Protein AF-0000000082936839 (afdb_homodimer)

Sequence (306 aa):
MNITHTKNFELIASLNKSVHTLHYQLYPTKFKPYDYQSIKEFFESIIDNPNFVFLLIEEKSYPLGYAWIEFRSYPETAFTKSIDVIYVHQISINSISRNKGFGSLLMLEIEKIAKQYSVSSIELDYWAANQKVRDFYKKNGYQINREYVYKNLMNITHTKNFELIASLNKSVHTLHYQLYPTKFKPYDYQSIKEFFESIIDNPNFVFLLIEEKSYPLGYAWIEFRSYPETAFTKSIDVIYVHQISINSISRNKGFGSLLMLEIEKIAKQYSVSSIELDYWAANQKVRDFYKKNGYQINREYVYKNL

pLDDT: mean 94.4, std 4.89, range [76.62, 98.81]

Foldseek 3Di:
DDKDWDLPLLVQLVLVQQVLCVVCVVPVVPGDHRDSVVSSVVSNVCSPPPQWTKMFDDDPNHTFWIWIKGWDWDPDDPVDHIATEIETEDTGGDPVCPPVCVSVVNVVVVVVVCVVVVHDYYDYDDDDVDVVVVVVVVVSPDDDDDDDDDDDD/DDKDWDLPLLVQLVLVQQVLCVVCVVPVVPGDHRDSVVSSVVSNVCSPPPQWTKMFDDDPNHTFWIWIKGWDWDPDDPVDHIATEIETEDTGGDPVCPPVCVSVVNVVVVVVVCVVVVHDYYDYDDDDVDVVVVVVVVVSPDDDDDDDDDDDD

Solvent-accessible surface area (backbone atoms only — not comparable to full-atom values): 16212 Å² total; per-residue (Å²): 122,48,75,42,80,55,72,56,26,63,58,49,30,60,45,41,44,50,46,44,44,51,48,19,71,76,35,58,90,48,28,38,72,80,43,62,68,51,35,24,54,52,36,56,74,46,53,78,41,86,50,47,48,36,38,35,35,27,47,97,87,38,82,43,27,38,36,38,34,32,66,42,74,43,70,62,56,64,54,31,50,58,50,51,33,37,36,45,74,45,73,22,55,34,75,90,55,55,95,69,53,58,67,59,51,51,52,53,52,51,50,52,52,32,55,73,69,70,31,50,32,41,35,38,62,46,63,51,89,36,63,66,58,53,52,52,40,46,74,73,60,37,42,78,48,32,39,29,31,34,31,81,106,121,48,77,42,81,54,72,55,27,64,58,52,30,60,44,41,45,49,46,43,44,50,47,20,71,78,35,57,90,48,27,38,72,79,44,61,69,50,36,23,54,51,37,55,73,46,53,78,39,85,49,47,47,37,38,36,35,28,47,98,89,36,82,44,30,40,36,38,34,32,67,41,74,45,70,62,55,65,54,32,51,58,49,51,32,37,36,45,77,45,72,22,55,34,76,90,54,56,93,69,52,59,68,57,52,51,52,52,51,50,51,50,53,33,55,74,69,72,30,51,32,41,35,36,61,47,63,52,92,35,63,66,59,53,51,53,41,47,74,72,58,37,41,78,48,32,39,30,31,35,31,79,105

Secondary structure (DSSP, 8-state):
-EEEE---HHHHHHHHHHHHHHHHHH-TTTBPPP-HHHHHHHHHHHTT-TTEEEEEEEETTEEEEEEEEEEEEEPP-SSB--EEEEEEEEEEE-GGGTTSSHHHHHHHHHHHHHHHTT--EEEEEEETT-HHHHHHHHHTT-EEEEEEEEEE-/-EEEE---HHHHHHHHHHHHHHHHHH-TTTBPPP-HHHHHHHHHHHTT-TTEEEEEEEETTEEEEEEEEEEEEE---SSB--EEEEEEEEEEE-GGGTTSSHHHHHHHHHHHHHHHTT--EEEEEEETT-HHHHHHHHHTT-EEEEEEEEEE-

InterPro domains:
  IPR000182 GNAT domain [PF00583] (24-142)
  IPR000182 GNAT domain [PS51186] (10-153)
  IPR016181 Acyl-CoA N-acyltransferase [SSF55729] (12-149)

Structure (mmCIF, N/CA/C/O backbone):
data_AF-0000000082936839-model_v1
#
loop_
_entity.id
_entity.type
_entity.pdbx_description
1 polymer 'GNAT family N-acetyltransferase'
#
loop_
_atom_site.group_PDB
_atom_site.id
_atom_site.type_symbol
_atom_site.label_atom_id
_atom_site.label_alt_id
_atom_site.label_comp_id
_atom_site.label_asym_id
_atom_site.label_entity_id
_atom_site.label_seq_id
_atom_site.pdbx_PDB_ins_code
_atom_site.Cartn_x
_atom_site.Cartn_y
_atom_site.Cartn_z
_atom_site.occupancy
_atom_site.B_iso_or_equiv
_atom_site.auth_seq_id
_atom_site.auth_comp_id
_atom_site.auth_asym_id
_atom_site.auth_atom_id
_atom_site.pdbx_PDB_model_num
ATOM 1 N N . MET A 1 1 ? -6.492 26.188 20.469 1 82.94 1 MET A N 1
ATOM 2 C CA . MET A 1 1 ? -6.125 25.281 19.391 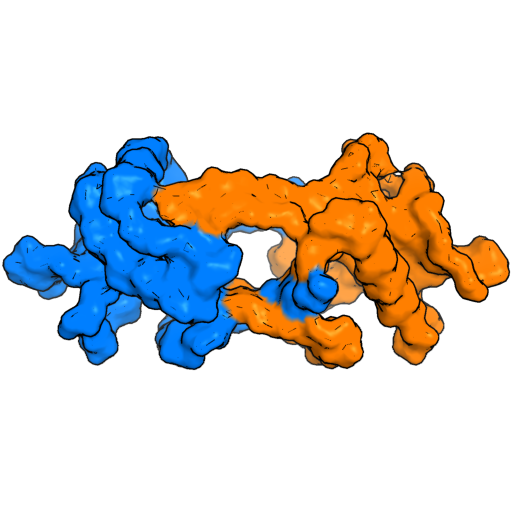1 82.94 1 MET A CA 1
ATOM 3 C C . MET A 1 1 ? -7.254 25.172 18.375 1 82.94 1 MET A C 1
ATOM 5 O O . MET A 1 1 ? -8.422 25.031 18.75 1 82.94 1 MET A O 1
ATOM 9 N N . ASN A 1 2 ? -6.922 25.469 17.109 1 93.25 2 ASN A N 1
ATOM 10 C CA . ASN A 1 2 ? -7.926 25.438 16.047 1 93.25 2 ASN A CA 1
ATOM 11 C C . ASN A 1 2 ? -7.461 24.609 14.859 1 93.25 2 ASN A C 1
ATOM 13 O O . ASN A 1 2 ? -6.273 24.609 14.531 1 93.25 2 ASN A O 1
ATOM 17 N N . ILE A 1 3 ? -8.375 23.875 14.336 1 97.06 3 ILE A N 1
ATOM 18 C CA . ILE A 1 3 ? -8.117 23.125 13.109 1 97.06 3 ILE A CA 1
ATOM 19 C C . ILE A 1 3 ? -8.961 23.688 11.969 1 97.06 3 ILE A C 1
ATOM 21 O O . ILE A 1 3 ? -10.18 23.844 12.102 1 97.06 3 ILE A O 1
ATOM 25 N N . THR A 1 4 ? -8.344 24.078 10.875 1 97.19 4 THR A N 1
ATOM 26 C CA . THR A 1 4 ? -9.047 24.656 9.742 1 97.19 4 THR A CA 1
ATOM 27 C C . THR A 1 4 ? -8.586 24.031 8.43 1 97.19 4 THR A C 1
ATOM 29 O O . THR A 1 4 ? -7.52 23.406 8.375 1 97.19 4 THR A O 1
ATOM 32 N N . HIS A 1 5 ? -9.406 24.172 7.395 1 97.62 5 HIS A N 1
ATOM 33 C CA . HIS A 1 5 ? -8.969 23.828 6.047 1 97.62 5 HIS A CA 1
ATOM 34 C C . HIS A 1 5 ? -8.039 24.891 5.48 1 97.62 5 HIS A C 1
ATOM 36 O O . HIS A 1 5 ? -8.25 26.094 5.703 1 97.62 5 HIS A O 1
ATOM 42 N N . THR A 1 6 ? -7.012 24.484 4.773 1 98.06 6 THR A N 1
ATOM 43 C CA . THR A 1 6 ? -6.094 25.469 4.207 1 98.06 6 THR A CA 1
ATOM 44 C C . THR A 1 6 ? -5.754 25.125 2.76 1 98.06 6 THR A C 1
ATOM 46 O O . THR A 1 6 ? -5.789 23.953 2.371 1 98.06 6 THR A O 1
ATOM 49 N N . LYS A 1 7 ? -5.422 26.109 1.968 1 98.31 7 LYS A N 1
ATOM 50 C CA . LYS A 1 7 ? -4.914 25.969 0.606 1 98.31 7 LYS A CA 1
ATOM 51 C C . LYS A 1 7 ? -3.535 26.609 0.462 1 98.31 7 LYS A C 1
ATOM 53 O O . LYS A 1 7 ? -3.072 26.859 -0.654 1 98.31 7 LYS A O 1
ATOM 58 N N . ASN A 1 8 ? -3.002 26.922 1.61 1 98.31 8 ASN A N 1
ATOM 59 C CA . ASN A 1 8 ? -1.699 27.578 1.617 1 98.31 8 ASN A CA 1
ATOM 60 C C . ASN A 1 8 ? -0.565 26.578 1.398 1 98.31 8 ASN A C 1
ATOM 62 O O . ASN A 1 8 ? 0.064 26.125 2.357 1 98.31 8 ASN A O 1
ATOM 66 N N . PHE A 1 9 ? -0.264 26.312 0.109 1 98.69 9 PHE A N 1
ATOM 67 C CA . PHE A 1 9 ? 0.7 25.281 -0.247 1 98.69 9 PHE A CA 1
ATOM 68 C C . PHE A 1 9 ? 2.1 25.656 0.217 1 98.69 9 PHE A C 1
ATOM 70 O O . PHE A 1 9 ? 2.924 24.781 0.504 1 98.69 9 PHE A O 1
ATOM 77 N N . GLU A 1 10 ? 2.387 26.922 0.349 1 98.69 10 GLU A N 1
ATOM 78 C CA . GLU A 1 10 ? 3.688 27.359 0.856 1 98.69 10 GLU A CA 1
ATOM 79 C C . GLU A 1 10 ? 3.863 26.969 2.322 1 98.69 10 GLU A C 1
ATOM 81 O O . GLU A 1 10 ? 4.918 26.469 2.715 1 98.69 10 GLU A O 1
ATOM 86 N N . LEU A 1 11 ? 2.824 27.219 3.035 1 98.25 11 LEU A N 1
ATOM 87 C CA . LEU A 1 11 ? 2.848 26.891 4.453 1 98.25 11 LEU A CA 1
ATOM 88 C C . LEU A 1 11 ? 2.945 25.375 4.652 1 98.25 11 LEU A C 1
ATOM 90 O O . LEU A 1 11 ? 3.732 24.906 5.477 1 98.25 11 LEU A O 1
ATOM 94 N N . ILE A 1 12 ? 2.182 24.641 3.889 1 98.44 12 ILE A N 1
ATOM 95 C CA . ILE A 1 12 ? 2.205 23.188 3.982 1 98.44 12 ILE A CA 1
ATOM 96 C C . ILE A 1 12 ? 3.604 22.672 3.648 1 98.44 12 ILE A C 1
ATOM 98 O O . ILE A 1 12 ? 4.133 21.797 4.348 1 98.44 12 ILE A O 1
ATOM 102 N N . ALA A 1 13 ? 4.211 23.219 2.631 1 98.62 13 ALA A N 1
ATOM 103 C CA . ALA A 1 13 ? 5.555 22.812 2.232 1 98.62 13 ALA A CA 1
ATOM 104 C C . ALA A 1 13 ? 6.559 23.062 3.355 1 98.62 13 ALA A C 1
ATOM 106 O O . ALA A 1 13 ? 7.453 22.25 3.588 1 98.62 13 ALA A O 1
ATOM 107 N N . SER A 1 14 ? 6.383 24.172 4.035 1 98.06 14 SER A N 1
ATOM 108 C CA . SER A 1 14 ? 7.266 24.5 5.152 1 98.06 14 SER A CA 1
ATOM 109 C C . SER A 1 14 ? 7.066 23.531 6.312 1 98.06 14 SER A C 1
ATOM 111 O O . SER A 1 14 ? 8.039 23.062 6.91 1 98.06 14 SER A O 1
ATOM 113 N N . LEU A 1 15 ? 5.844 23.203 6.57 1 97.75 15 LEU A N 1
ATOM 114 C CA . LEU A 1 15 ? 5.512 22.328 7.688 1 97.75 15 LEU A CA 1
ATOM 115 C C . LEU A 1 15 ? 5.902 20.891 7.383 1 97.75 15 LEU A C 1
ATOM 117 O O . LEU A 1 15 ? 6.07 20.078 8.297 1 97.75 15 LEU A O 1
ATOM 121 N N . ASN A 1 16 ? 6.031 20.562 6.09 1 97.81 16 ASN A N 1
ATOM 122 C CA . ASN A 1 16 ? 6.406 19.219 5.652 1 97.81 16 ASN A CA 1
ATOM 123 C C . ASN A 1 16 ? 7.832 18.859 6.074 1 97.81 16 ASN A C 1
ATOM 125 O O . ASN A 1 16 ? 8.172 17.688 6.203 1 97.81 16 ASN A O 1
ATOM 129 N N . LYS A 1 17 ? 8.648 19.844 6.375 1 97.25 17 LYS A N 1
ATOM 130 C CA . LYS A 1 17 ? 10.07 19.656 6.648 1 97.25 17 LYS A CA 1
ATOM 131 C C . LYS A 1 17 ? 10.289 18.672 7.801 1 97.25 17 LYS A C 1
ATOM 133 O O . LYS A 1 17 ? 11.141 17.797 7.719 1 97.25 17 LYS A O 1
ATOM 138 N N . SER A 1 18 ? 9.516 18.812 8.781 1 94.5 18 SER A N 1
ATOM 139 C CA . SER A 1 18 ? 9.703 18 9.984 1 94.5 18 SER A CA 1
ATOM 140 C C . SER A 1 18 ? 9.531 16.516 9.695 1 94.5 18 SER A C 1
ATOM 142 O O . SER A 1 18 ? 10.414 15.719 9.992 1 94.5 18 SER A O 1
ATOM 144 N N . VAL A 1 19 ? 8.484 16.141 9.023 1 94.25 19 VAL A N 1
ATOM 145 C CA . VAL A 1 19 ? 8.188 14.727 8.789 1 94.25 19 VAL A CA 1
ATOM 146 C C . VAL A 1 19 ? 9.094 14.188 7.68 1 94.25 19 VAL A C 1
ATOM 148 O O . VAL A 1 19 ? 9.562 13.047 7.758 1 94.25 19 VAL A O 1
ATOM 151 N N . HIS A 1 20 ? 9.359 15.008 6.688 1 96.5 20 HIS A N 1
ATOM 152 C CA . HIS A 1 20 ? 10.18 14.547 5.578 1 96.5 20 HIS A CA 1
ATOM 153 C C . HIS A 1 20 ? 11.625 14.32 6.016 1 96.5 20 HIS A C 1
ATOM 155 O O . HIS A 1 20 ? 12.273 13.367 5.57 1 96.5 20 HIS A O 1
ATOM 161 N N . THR A 1 21 ? 12.094 15.203 6.852 1 95.25 21 THR A N 1
ATOM 162 C CA . THR A 1 21 ? 13.445 15.047 7.375 1 95.25 21 THR A CA 1
ATOM 163 C C . THR A 1 21 ? 13.57 13.734 8.156 1 95.25 21 THR A C 1
ATOM 165 O O . THR A 1 21 ? 14.57 13.031 8.031 1 95.25 21 THR A O 1
ATOM 168 N N . LEU A 1 22 ? 12.594 13.453 8.898 1 91.19 22 LEU A N 1
ATOM 169 C CA . LEU A 1 22 ? 12.578 12.203 9.648 1 91.19 22 LEU A CA 1
ATOM 170 C C . LEU A 1 22 ? 12.586 11.008 8.703 1 91.19 22 LEU A C 1
ATOM 172 O O . LEU A 1 22 ? 13.328 10.047 8.914 1 91.19 22 LEU A O 1
ATOM 176 N N . HIS A 1 23 ? 11.773 10.969 7.613 1 93.5 23 HIS A N 1
ATOM 177 C CA . HIS A 1 23 ? 11.727 9.906 6.621 1 93.5 23 HIS A CA 1
ATOM 178 C C . HIS A 1 23 ? 13.086 9.695 5.973 1 93.5 23 HIS A C 1
ATOM 180 O O . HIS A 1 23 ? 13.539 8.562 5.824 1 93.5 23 HIS A O 1
ATOM 186 N N . TYR A 1 24 ? 13.672 10.805 5.672 1 95.31 24 TYR A N 1
ATOM 187 C CA . TYR A 1 24 ? 14.984 10.734 5.039 1 95.31 24 TYR A CA 1
ATOM 188 C C . TYR A 1 24 ? 16.016 10.133 5.98 1 95.31 24 TYR A C 1
ATOM 190 O O . TYR A 1 24 ? 16.859 9.336 5.562 1 95.31 24 TYR A O 1
ATOM 198 N N . GLN A 1 25 ? 15.977 10.531 7.242 1 93.12 25 GLN A N 1
ATOM 199 C CA . GLN A 1 25 ? 16.906 10.016 8.234 1 93.12 25 GLN A CA 1
ATOM 200 C C . GLN A 1 25 ? 16.734 8.508 8.422 1 93.12 25 GLN A C 1
ATOM 202 O O . GLN A 1 25 ? 17.719 7.773 8.539 1 93.12 25 GLN A O 1
ATOM 207 N N . LEU A 1 26 ? 15.555 8.047 8.398 1 89.06 26 LEU A N 1
ATOM 208 C CA . LEU A 1 26 ? 15.266 6.641 8.656 1 89.06 26 LEU A CA 1
ATOM 209 C C . LEU A 1 26 ? 15.469 5.797 7.406 1 89.06 26 LEU A C 1
ATOM 211 O O . LEU A 1 26 ? 15.875 4.633 7.496 1 89.06 26 LEU A O 1
ATOM 215 N N . TYR A 1 27 ? 15.188 6.41 6.215 1 90.88 27 TYR A N 1
ATOM 216 C CA . TYR A 1 27 ? 15.25 5.684 4.949 1 90.88 27 TYR A CA 1
ATOM 217 C C . TYR A 1 27 ? 15.977 6.504 3.887 1 90.88 27 TYR A C 1
ATOM 219 O O . TYR A 1 27 ? 15.383 6.859 2.863 1 90.88 27 TYR A O 1
ATOM 227 N N . PRO A 1 28 ? 17.25 6.637 4.059 1 93 28 PRO A N 1
ATOM 228 C CA . PRO A 1 28 ? 18 7.539 3.182 1 93 28 PRO A CA 1
ATOM 229 C C . PRO A 1 28 ? 18.141 7 1.76 1 93 28 PRO A C 1
ATOM 231 O O . PRO A 1 28 ? 18.422 7.762 0.832 1 93 28 PRO A O 1
ATOM 234 N N . THR A 1 29 ? 18.016 5.672 1.53 1 89.5 29 THR A N 1
ATOM 235 C CA . THR A 1 29 ? 18.125 5.102 0.194 1 89.5 29 THR A CA 1
ATOM 236 C C . THR A 1 29 ? 16.844 5.301 -0.595 1 89.5 29 THR A C 1
ATOM 238 O O . THR A 1 29 ? 16.828 5.191 -1.822 1 89.5 29 THR A O 1
ATOM 241 N N . LYS A 1 30 ? 15.773 5.691 0.043 1 91.75 30 LYS A N 1
ATOM 242 C CA . LYS A 1 30 ? 14.469 5.844 -0.6 1 91.75 30 LYS A CA 1
ATOM 243 C C . LYS A 1 30 ? 14.094 7.316 -0.732 1 91.75 30 LYS A C 1
ATOM 245 O O . LYS A 1 30 ? 13.648 7.754 -1.795 1 91.75 30 LYS A O 1
ATOM 250 N N . PHE A 1 31 ? 14.297 8.07 0.297 1 96 31 PHE A N 1
ATOM 251 C CA . PHE A 1 31 ? 13.836 9.453 0.343 1 96 31 PHE A CA 1
ATOM 252 C C . PHE A 1 31 ? 14.977 10.414 -0.011 1 96 31 PHE A C 1
ATOM 254 O O . PHE A 1 31 ? 16.125 10.156 0.324 1 96 31 PHE A O 1
ATOM 261 N N . LYS A 1 32 ? 14.617 11.516 -0.572 1 97.62 32 LYS A N 1
ATOM 262 C CA . LYS A 1 32 ? 15.539 12.625 -0.836 1 97.62 32 LYS A CA 1
ATOM 263 C C . LYS A 1 32 ? 15.594 13.586 0.348 1 97.62 32 LYS A C 1
ATOM 265 O O . LYS A 1 32 ? 14.68 13.625 1.167 1 97.62 32 LYS A O 1
ATOM 270 N N . PRO A 1 33 ? 16.75 14.289 0.404 1 97.56 33 PRO A N 1
ATOM 271 C CA . PRO A 1 33 ? 16.734 15.344 1.421 1 97.56 33 PRO A CA 1
ATOM 272 C C . PRO A 1 33 ? 15.648 16.391 1.171 1 97.56 33 PRO A C 1
ATOM 274 O O . PRO A 1 33 ? 15.242 16.609 0.026 1 97.56 33 PRO A O 1
ATOM 277 N N . TYR A 1 34 ? 15.242 17 2.258 1 98.12 34 TYR A N 1
ATOM 278 C CA . TYR A 1 34 ? 14.227 18.031 2.15 1 98.12 34 TYR A CA 1
ATOM 279 C C . TYR A 1 34 ? 14.688 19.156 1.228 1 98.12 34 TYR A C 1
ATOM 281 O O . TYR A 1 34 ? 15.773 19.703 1.407 1 98.12 34 TYR A O 1
ATOM 289 N N . ASP A 1 35 ? 13.906 19.438 0.231 1 98.44 35 ASP A N 1
ATOM 290 C CA . ASP A 1 35 ? 14.078 20.562 -0.694 1 98.44 35 ASP A CA 1
ATOM 291 C C . ASP A 1 35 ? 12.805 21.391 -0.797 1 98.44 35 ASP A C 1
ATOM 293 O O . ASP A 1 35 ? 11.859 21 -1.482 1 98.44 35 ASP A O 1
ATOM 297 N N . TYR A 1 36 ? 12.805 22.516 -0.152 1 98.5 36 TYR A N 1
ATOM 298 C CA . TYR A 1 36 ? 11.594 23.328 -0.015 1 98.5 36 TYR A CA 1
ATOM 299 C C . TYR A 1 36 ? 10.977 23.625 -1.378 1 98.5 36 TYR A C 1
ATOM 301 O O . TYR A 1 36 ? 9.766 23.516 -1.551 1 98.5 36 TYR A O 1
ATOM 309 N N . GLN A 1 37 ? 11.773 24 -2.307 1 98.62 37 GLN A N 1
ATOM 310 C CA . GLN A 1 37 ? 11.25 24.422 -3.605 1 98.62 37 GLN A CA 1
ATOM 311 C C . GLN A 1 37 ? 10.531 23.266 -4.305 1 98.62 37 GLN A C 1
ATOM 313 O O . GLN A 1 37 ? 9.414 23.453 -4.805 1 98.62 37 GLN A O 1
ATOM 318 N N . SER A 1 38 ? 11.102 22.078 -4.32 1 98.5 38 SER A N 1
ATOM 319 C CA . SER A 1 38 ? 10.492 20.922 -4.945 1 98.5 38 SER A CA 1
ATOM 320 C C . SER A 1 38 ? 9.203 20.516 -4.234 1 98.5 38 SER A C 1
ATOM 322 O O . SER A 1 38 ? 8.211 20.188 -4.879 1 98.5 38 SER A O 1
ATOM 324 N N . ILE A 1 39 ? 9.273 20.625 -2.961 1 98.62 39 ILE A N 1
ATOM 325 C CA . ILE A 1 39 ? 8.133 20.219 -2.148 1 98.62 39 ILE A CA 1
ATOM 326 C C . ILE A 1 39 ? 7 21.234 -2.312 1 98.62 39 ILE A C 1
ATOM 328 O O . ILE A 1 39 ? 5.836 20.859 -2.443 1 98.62 39 ILE A O 1
ATOM 332 N N . LYS A 1 40 ? 7.371 22.469 -2.311 1 98.75 40 LYS A N 1
ATOM 333 C CA . LYS A 1 40 ? 6.395 23.531 -2.545 1 98.75 40 LYS A CA 1
ATOM 334 C C . LYS A 1 40 ? 5.691 23.344 -3.885 1 98.75 40 LYS A C 1
ATOM 336 O O . LYS A 1 40 ? 4.465 23.453 -3.969 1 98.75 40 LYS A O 1
ATOM 341 N N . GLU A 1 41 ? 6.406 23.062 -4.902 1 98.75 41 GLU A N 1
ATOM 342 C CA . GLU A 1 41 ? 5.848 22.875 -6.238 1 98.75 41 GLU A CA 1
ATOM 343 C C . GLU A 1 41 ? 4.898 21.688 -6.27 1 98.75 41 GLU A C 1
ATOM 345 O O . GLU A 1 41 ? 3.865 21.719 -6.941 1 98.75 41 GLU A O 1
ATOM 350 N N . PHE A 1 42 ? 5.289 20.672 -5.594 1 98.62 42 PHE A N 1
ATOM 351 C CA . PHE A 1 42 ? 4.426 19.5 -5.5 1 98.62 42 PHE A CA 1
ATOM 352 C C . PHE A 1 42 ? 3.084 19.859 -4.879 1 98.62 42 PHE A C 1
ATOM 354 O O . PHE A 1 42 ? 2.031 19.609 -5.469 1 98.62 42 PHE A O 1
ATOM 361 N N . PHE A 1 43 ? 3.111 20.516 -3.707 1 98.75 43 PHE A N 1
ATOM 362 C CA . PHE A 1 43 ? 1.872 20.844 -3.012 1 98.75 43 PHE A CA 1
ATOM 363 C C . PHE A 1 43 ? 1.052 21.844 -3.812 1 98.75 43 PHE A C 1
ATOM 365 O O . PHE A 1 43 ? -0.18 21.797 -3.795 1 98.75 43 PHE A O 1
ATOM 372 N N . GLU A 1 44 ? 1.726 22.734 -4.469 1 98.81 44 GLU A N 1
ATOM 373 C CA . GLU A 1 44 ? 1.026 23.688 -5.336 1 98.81 44 GLU A CA 1
ATOM 374 C C . GLU A 1 44 ? 0.216 22.953 -6.402 1 98.81 44 GLU A C 1
ATOM 376 O O . GLU A 1 44 ? -0.911 23.359 -6.711 1 98.81 44 GLU A O 1
ATOM 381 N N . SER A 1 45 ? 0.747 21.906 -6.934 1 98.62 45 SER A N 1
ATOM 382 C CA . SER A 1 45 ? 0.129 21.188 -8.039 1 98.62 45 SER A CA 1
ATOM 383 C C . SER A 1 45 ? -1.1 20.406 -7.578 1 98.62 45 SER A C 1
ATOM 385 O O . SER A 1 45 ? -1.962 20.062 -8.391 1 98.62 45 SER A O 1
ATOM 387 N N . ILE A 1 46 ? -1.208 20.141 -6.246 1 98.38 46 ILE A N 1
ATOM 388 C CA . ILE A 1 46 ? -2.281 19.234 -5.832 1 98.38 46 ILE A CA 1
ATOM 389 C C . ILE A 1 46 ? -3.232 19.969 -4.891 1 98.38 46 ILE A C 1
ATOM 391 O O . ILE A 1 46 ? -4.289 19.453 -4.535 1 98.38 46 ILE A O 1
ATOM 395 N N . ILE A 1 47 ? -2.945 21.188 -4.516 1 98.5 47 ILE A N 1
ATOM 396 C CA . ILE A 1 47 ? -3.621 21.891 -3.428 1 98.5 47 ILE A CA 1
ATOM 397 C C . ILE A 1 47 ? -5.094 22.094 -3.777 1 98.5 47 ILE A C 1
ATOM 399 O O . ILE A 1 47 ? -5.949 22.125 -2.889 1 98.5 47 ILE A O 1
ATOM 403 N N . ASP A 1 48 ? -5.469 22.094 -5.09 1 98.06 48 ASP A N 1
ATOM 404 C CA . ASP A 1 48 ? -6.832 22.406 -5.516 1 98.06 48 ASP A CA 1
ATOM 405 C C . ASP A 1 48 ? -7.562 21.141 -5.961 1 98.06 48 ASP A C 1
ATOM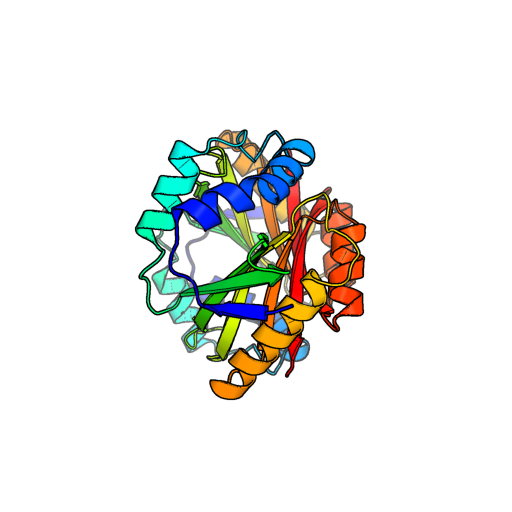 407 O O . ASP A 1 48 ? -8.688 21.219 -6.469 1 98.06 48 ASP A O 1
ATOM 411 N N . ASN A 1 49 ? -6.898 19.969 -5.871 1 97.94 49 ASN A N 1
ATOM 412 C CA . ASN A 1 49 ? -7.602 18.719 -6.141 1 97.94 49 ASN A CA 1
ATOM 413 C C . ASN A 1 49 ? -8.805 18.547 -5.219 1 97.94 49 ASN A C 1
ATOM 415 O O . ASN A 1 49 ? -8.656 18.547 -3.994 1 97.94 49 ASN A O 1
ATOM 419 N N . PRO A 1 50 ? -9.938 18.406 -5.754 1 96.62 50 PRO A N 1
ATOM 420 C CA . PRO A 1 50 ? -11.141 18.375 -4.918 1 96.62 50 PRO A CA 1
ATOM 421 C C . PRO A 1 50 ? -11.203 17.141 -4.027 1 96.62 50 PRO A C 1
ATOM 423 O O . PRO A 1 50 ? -11.977 17.094 -3.066 1 96.62 50 PRO A O 1
ATOM 426 N N . ASN A 1 51 ? -10.445 16.125 -4.289 1 97.12 51 ASN A N 1
ATOM 427 C CA . ASN A 1 51 ? -10.438 14.922 -3.475 1 97.12 51 ASN A CA 1
ATOM 428 C C . ASN A 1 51 ? -9.484 15.047 -2.287 1 97.12 51 ASN A C 1
ATOM 430 O O . ASN A 1 51 ? -9.461 14.188 -1.409 1 97.12 51 ASN A O 1
ATOM 434 N N . PHE A 1 52 ? -8.703 16.141 -2.326 1 98.38 52 PHE A N 1
ATOM 435 C CA . PHE A 1 52 ? -7.73 16.344 -1.259 1 98.38 52 PHE A CA 1
ATOM 436 C C . PHE A 1 52 ? -8.227 17.391 -0.266 1 98.38 52 PHE A C 1
ATOM 438 O O . PHE A 1 52 ? -8.883 18.359 -0.652 1 98.38 52 PHE A O 1
ATOM 445 N N . VAL A 1 53 ? -7.918 17.109 0.989 1 98.25 53 VAL A N 1
ATOM 446 C CA . VAL A 1 53 ? -8.172 18.078 2.061 1 98.25 53 VAL A CA 1
ATOM 447 C C . VAL A 1 53 ? -6.91 18.281 2.889 1 98.25 53 VAL A C 1
ATOM 449 O O . VAL A 1 53 ? -6.23 17.312 3.246 1 98.25 53 VAL A O 1
ATOM 452 N N . PHE A 1 54 ? -6.59 19.5 3.076 1 98.75 54 PHE A N 1
ATOM 453 C CA . PHE A 1 54 ? -5.473 19.875 3.938 1 98.75 54 PHE A CA 1
ATOM 454 C C . PHE A 1 54 ? -5.965 20.562 5.203 1 98.75 54 PHE A C 1
ATOM 456 O O . PHE A 1 54 ? -6.59 21.625 5.129 1 98.75 54 PHE A O 1
ATOM 463 N N . LEU A 1 55 ? -5.715 19.953 6.324 1 98.62 55 LEU A N 1
ATOM 464 C CA . LEU A 1 55 ? -6.066 20.5 7.629 1 98.62 55 LEU A CA 1
ATOM 465 C C . LEU A 1 55 ? -4.859 21.156 8.297 1 98.62 55 LEU A C 1
ATOM 467 O O . LEU A 1 55 ? -3.777 20.562 8.336 1 98.62 55 LEU A O 1
ATOM 471 N N . LEU A 1 56 ? -5.055 22.328 8.766 1 98.19 56 LEU A N 1
ATOM 472 C CA . LEU A 1 56 ? -4.027 23.062 9.492 1 98.19 56 LEU A CA 1
ATOM 473 C C . LEU A 1 56 ? -4.379 23.156 10.977 1 98.19 56 LEU A C 1
ATOM 475 O O . LEU A 1 56 ? -5.508 23.516 11.328 1 98.19 56 LEU A O 1
ATOM 479 N N . ILE A 1 57 ? -3.514 22.734 11.82 1 97.62 57 ILE A N 1
ATOM 480 C CA . ILE A 1 57 ? -3.68 22.938 13.25 1 97.62 57 ILE A CA 1
ATOM 481 C C . I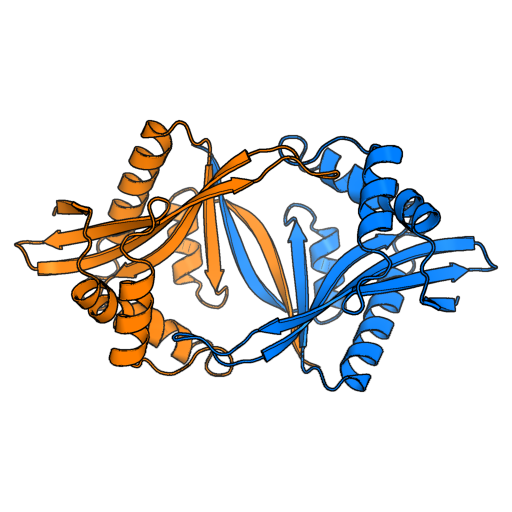LE A 1 57 ? -2.77 24.078 13.727 1 97.62 57 ILE A C 1
ATOM 483 O O . ILE A 1 57 ? -1.574 24.078 13.422 1 97.62 57 ILE A O 1
ATOM 487 N N . GLU A 1 58 ? -3.357 25.016 14.406 1 95.81 58 GLU A N 1
ATOM 488 C CA . GLU A 1 58 ? -2.641 26.203 14.844 1 95.81 58 GLU A CA 1
ATOM 489 C C . GLU A 1 58 ? -2.975 26.547 16.297 1 95.81 58 GLU A C 1
ATOM 491 O O . GLU A 1 58 ? -4.039 26.172 16.797 1 95.81 58 GLU A O 1
ATOM 496 N N . GLU A 1 59 ? -2.02 27.047 16.953 1 92.25 59 GLU A N 1
ATOM 497 C CA . GLU A 1 59 ? -2.209 27.641 18.266 1 92.25 59 GLU A CA 1
ATOM 498 C C . GLU A 1 59 ? -1.827 29.125 18.266 1 92.25 59 GLU A C 1
ATOM 500 O O . GLU A 1 59 ? -0.691 29.469 17.938 1 92.25 59 GLU A O 1
ATOM 505 N N . LYS A 1 60 ? -2.668 30.047 18.703 1 90 60 LYS A N 1
ATOM 506 C CA . LYS A 1 60 ? -2.443 31.5 18.719 1 90 60 LYS A CA 1
ATOM 507 C C . LYS A 1 60 ? -1.859 31.969 17.391 1 90 60 LYS A C 1
ATOM 509 O O . LYS A 1 60 ? -0.851 32.688 17.375 1 90 60 LYS A O 1
ATOM 514 N N . SER A 1 61 ? -2.357 31.484 16.266 1 87.88 61 SER A N 1
ATOM 515 C CA . SER A 1 61 ? -2.014 31.859 14.891 1 87.88 61 SER A CA 1
ATOM 516 C C . SER A 1 61 ? -0.64 31.312 14.5 1 87.88 61 SER A C 1
ATOM 518 O O . SER A 1 61 ? -0.074 31.719 13.484 1 87.88 61 SER A O 1
ATOM 520 N N . TYR A 1 62 ? -0.151 30.484 15.406 1 92.62 62 TYR A N 1
ATOM 521 C CA . TYR A 1 62 ? 1.095 29.797 15.086 1 92.62 62 TYR A CA 1
ATOM 522 C C . TYR A 1 62 ? 0.819 28.406 14.523 1 92.62 62 TYR A C 1
ATOM 524 O O . TYR A 1 62 ? 0.22 27.562 15.195 1 92.62 62 TYR A O 1
ATOM 532 N N . PRO A 1 63 ? 1.286 28.203 13.234 1 95.69 63 PRO A N 1
ATOM 533 C CA . PRO A 1 63 ? 1.062 26.875 12.648 1 95.69 63 PRO A CA 1
ATOM 534 C C . PRO A 1 63 ? 1.868 25.781 13.344 1 95.69 63 PRO A C 1
ATOM 536 O O . PRO A 1 63 ? 3.082 25.906 13.516 1 95.69 63 PRO A O 1
ATOM 539 N N . LEU A 1 64 ? 1.171 24.703 13.766 1 96.38 64 LEU A N 1
ATOM 540 C CA . LEU A 1 64 ? 1.807 23.641 14.523 1 96.38 64 LEU A CA 1
ATOM 541 C C . LEU A 1 64 ? 2.006 22.406 13.648 1 96.38 64 LEU A C 1
ATOM 543 O O . LEU A 1 64 ? 2.9 21.594 13.906 1 96.38 64 LEU A O 1
ATOM 547 N N . GLY A 1 65 ? 1.186 22.203 12.688 1 97.5 65 GLY A N 1
ATOM 548 C CA . GLY A 1 65 ? 1.224 21.016 11.852 1 97.5 65 GLY A CA 1
ATOM 549 C C . GLY A 1 65 ? 0.066 20.938 10.875 1 97.5 65 GLY A C 1
ATOM 550 O O . GLY A 1 65 ? -0.708 21.891 10.742 1 97.5 65 GLY A O 1
ATOM 551 N N . TYR A 1 66 ? 0.034 19.844 10.094 1 98.31 66 TYR A N 1
ATOM 552 C CA . TYR A 1 66 ? -1.042 19.672 9.125 1 98.31 66 TYR A CA 1
ATOM 553 C C . TYR A 1 66 ? -1.331 18.188 8.891 1 98.31 66 TYR A C 1
ATOM 555 O O . TYR A 1 66 ? -0.555 17.328 9.312 1 98.31 66 TYR A O 1
ATOM 563 N N . ALA A 1 67 ? -2.463 17.906 8.344 1 98.5 67 ALA A N 1
ATOM 564 C CA . ALA A 1 67 ? -2.826 16.594 7.801 1 98.5 67 ALA A CA 1
ATOM 565 C C . ALA A 1 67 ? -3.268 16.719 6.348 1 98.5 67 ALA A C 1
ATOM 567 O O . ALA A 1 67 ? -3.971 17.656 5.977 1 98.5 67 ALA A O 1
ATOM 568 N N . TRP A 1 68 ? -2.818 15.812 5.516 1 98.75 68 TRP A N 1
ATOM 569 C CA . TRP A 1 68 ? -3.215 15.672 4.117 1 98.75 68 TRP A CA 1
ATOM 570 C C . TRP A 1 68 ? -4.008 14.391 3.898 1 98.75 68 TRP A C 1
ATOM 572 O O . TRP A 1 68 ? -3.473 13.289 4.047 1 98.75 68 TRP A O 1
ATOM 582 N N . ILE A 1 69 ? -5.312 14.531 3.584 1 98.62 69 ILE A N 1
ATOM 583 C CA . ILE A 1 69 ? -6.16 13.359 3.426 1 98.62 69 ILE A CA 1
ATOM 584 C C . ILE A 1 69 ? -6.785 13.352 2.033 1 98.62 69 ILE A C 1
ATOM 586 O O . ILE A 1 69 ? -6.84 14.391 1.368 1 98.62 69 ILE A O 1
ATOM 590 N N . GLU A 1 70 ? -7.219 12.211 1.591 1 98.5 70 GLU A N 1
ATOM 591 C CA . GLU A 1 70 ? -7.816 12 0.277 1 98.5 70 GLU A CA 1
ATOM 592 C C . GLU A 1 70 ? -9.102 11.18 0.382 1 98.5 70 GLU A C 1
ATOM 594 O O . GLU A 1 70 ? -9.133 10.156 1.076 1 98.5 70 GLU A O 1
ATOM 599 N N . PHE A 1 71 ? -10.172 11.633 -0.256 1 97.56 71 PHE A N 1
ATOM 600 C CA . PHE A 1 71 ? -11.336 10.781 -0.492 1 97.56 71 PHE A CA 1
ATOM 601 C C . PHE A 1 71 ? -11.062 9.797 -1.626 1 97.56 71 PHE A C 1
ATOM 603 O O . PHE A 1 71 ? -10.883 10.203 -2.775 1 97.56 71 PHE A O 1
ATOM 610 N N . ARG A 1 72 ? -11.055 8.539 -1.254 1 95.56 72 ARG A N 1
ATOM 611 C CA . ARG A 1 72 ? -10.797 7.504 -2.25 1 95.56 72 ARG A CA 1
ATOM 612 C C . ARG A 1 72 ? -12.016 6.609 -2.447 1 95.56 72 ARG A C 1
ATOM 614 O O . ARG A 1 72 ? -12.633 6.172 -1.477 1 95.56 72 ARG A O 1
ATOM 621 N N . SER A 1 73 ? -12.273 6.41 -3.701 1 94 73 SER A N 1
ATOM 622 C CA . SER A 1 73 ? -13.297 5.438 -4.086 1 94 73 SER A CA 1
ATOM 623 C C . SER A 1 73 ? -12.695 4.289 -4.887 1 94 73 SER A C 1
ATOM 625 O O . SER A 1 73 ? -12.148 4.504 -5.973 1 94 73 SER A O 1
ATOM 627 N N . TYR A 1 74 ? -12.781 3.16 -4.312 1 93.06 74 TYR A N 1
ATOM 628 C CA . TYR A 1 74 ? -12.32 1.967 -5.016 1 93.06 74 TYR A CA 1
ATOM 629 C C . TYR A 1 74 ? -13.484 1.253 -5.695 1 93.06 74 TYR A C 1
ATOM 631 O O . TYR A 1 74 ? -14.391 0.746 -5.023 1 93.06 74 TYR A O 1
ATOM 639 N N . PRO A 1 75 ? -13.438 1.204 -6.949 1 95.06 75 PRO A N 1
ATOM 640 C CA . PRO A 1 75 ? -14.531 0.509 -7.629 1 95.06 75 PRO A CA 1
ATOM 641 C C . PRO A 1 75 ? -14.477 -1.006 -7.445 1 95.06 75 PRO A C 1
ATOM 643 O O . PRO A 1 75 ? -13.438 -1.544 -7.043 1 95.06 75 PRO A O 1
ATOM 646 N N . GLU A 1 76 ? -15.609 -1.619 -7.617 1 96.25 76 GLU A N 1
ATOM 647 C CA . GLU A 1 76 ? -15.664 -3.078 -7.617 1 96.25 76 GLU A CA 1
ATOM 648 C C . GLU A 1 76 ? -14.742 -3.668 -8.68 1 96.25 76 GLU A C 1
ATOM 650 O O . GLU A 1 76 ? -14.641 -3.131 -9.789 1 96.25 76 GLU A O 1
ATOM 655 N N . THR A 1 77 ? -14.055 -4.773 -8.336 1 97 77 THR A N 1
ATOM 656 C CA . THR A 1 77 ? -13.227 -5.531 -9.273 1 97 77 THR A CA 1
ATOM 657 C C . THR A 1 77 ? -13.672 -6.988 -9.328 1 97 77 THR A C 1
ATOM 659 O O . THR A 1 77 ? -14.711 -7.352 -8.766 1 97 77 THR A O 1
ATOM 662 N N . ALA A 1 78 ? -12.938 -7.785 -10.062 1 97.19 78 ALA A N 1
ATOM 663 C CA . ALA A 1 78 ? -13.203 -9.219 -10.07 1 97.19 78 ALA A CA 1
ATOM 664 C C . ALA A 1 78 ? -12.984 -9.828 -8.68 1 97.19 78 ALA A C 1
ATOM 666 O O . ALA A 1 78 ? -13.57 -10.859 -8.352 1 97.19 78 ALA A O 1
ATOM 667 N N . PHE A 1 79 ? -12.195 -9.141 -7.844 1 97.69 79 PHE A N 1
ATOM 668 C CA . PHE A 1 79 ? -11.742 -9.727 -6.59 1 97.69 79 PHE A CA 1
ATOM 669 C C . PHE A 1 79 ? -12.43 -9.07 -5.402 1 97.69 79 PHE A C 1
ATOM 671 O O . PHE A 1 79 ? -12.664 -9.719 -4.379 1 97.69 79 PHE A O 1
ATOM 678 N N . THR A 1 80 ? -12.742 -7.719 -5.57 1 97.12 80 THR A N 1
ATOM 679 C CA . THR A 1 80 ? -13.102 -6.969 -4.375 1 97.12 80 THR A CA 1
ATOM 680 C C . THR A 1 80 ? -14.406 -6.203 -4.582 1 97.12 80 THR A C 1
ATOM 682 O O . THR A 1 80 ? -14.781 -5.902 -5.715 1 97.12 80 THR A O 1
ATOM 685 N N . LYS A 1 81 ? -15.055 -5.824 -3.453 1 96.5 81 LYS A N 1
ATOM 686 C CA . LYS A 1 81 ? -16.219 -4.953 -3.432 1 96.5 81 LYS A CA 1
ATOM 687 C C . LYS A 1 81 ? -15.82 -3.484 -3.506 1 96.5 81 LYS A C 1
ATOM 689 O O . LYS A 1 81 ? -14.664 -3.141 -3.236 1 96.5 81 LYS A O 1
ATOM 694 N N . SER A 1 82 ? -16.719 -2.656 -3.961 1 95.31 82 SER A N 1
ATOM 695 C CA . SER A 1 82 ? -16.453 -1.22 -3.949 1 95.31 82 SER A CA 1
ATOM 696 C C . SER A 1 82 ? -16.453 -0.671 -2.525 1 95.31 82 SER A C 1
ATOM 698 O O . SER A 1 82 ? -17.203 -1.131 -1.672 1 95.31 82 SER A O 1
ATOM 700 N N . ILE A 1 83 ? -15.586 0.232 -2.303 1 92.75 83 ILE A N 1
ATOM 701 C CA . ILE A 1 83 ? -15.531 0.833 -0.974 1 92.75 83 ILE A CA 1
ATOM 702 C C . ILE A 1 83 ? -15.047 2.277 -1.081 1 92.75 83 ILE A C 1
ATOM 704 O O . ILE A 1 83 ? -14.188 2.594 -1.912 1 92.75 83 ILE A O 1
ATOM 708 N N . ASP A 1 84 ? -15.602 3.148 -0.249 1 94.5 84 ASP A N 1
ATOM 709 C CA . ASP A 1 84 ? -15.141 4.523 -0.07 1 94.5 84 ASP A CA 1
ATOM 710 C C . ASP A 1 84 ? -14.391 4.684 1.249 1 94.5 84 ASP A C 1
ATOM 712 O O . ASP A 1 84 ? -14.883 4.273 2.303 1 94.5 84 ASP A O 1
ATOM 716 N N . VAL A 1 85 ? -13.219 5.273 1.12 1 96.12 85 VAL A N 1
ATOM 717 C CA . VAL A 1 85 ? -12.445 5.465 2.346 1 96.12 85 VAL A CA 1
ATOM 718 C C . VAL A 1 85 ? -11.82 6.855 2.348 1 96.12 85 VAL A C 1
ATOM 720 O O . VAL A 1 85 ? -11.797 7.535 1.319 1 96.12 85 VAL A O 1
ATOM 723 N N . ILE A 1 86 ? -11.445 7.293 3.516 1 98.06 86 ILE A N 1
ATOM 724 C CA . ILE A 1 86 ? -10.5 8.406 3.627 1 98.06 86 ILE A CA 1
ATOM 725 C C . ILE A 1 86 ? -9.086 7.863 3.83 1 98.06 86 ILE A C 1
ATOM 727 O O . ILE A 1 86 ? -8.859 7.023 4.699 1 98.06 86 ILE A O 1
ATOM 731 N N . TYR A 1 87 ? -8.25 8.258 2.949 1 98.25 87 TYR A N 1
ATOM 732 C CA . TYR A 1 87 ? -6.848 7.883 3.072 1 98.25 87 TYR A CA 1
ATOM 733 C C . TYR A 1 87 ? -6.016 9.047 3.602 1 98.25 87 TYR A C 1
ATOM 735 O O . TYR A 1 87 ? -6.074 10.156 3.064 1 98.25 87 TYR A O 1
ATOM 743 N N . VAL A 1 88 ? -5.266 8.82 4.695 1 98.31 88 VAL A N 1
ATOM 744 C CA . VAL A 1 88 ? -4.375 9.828 5.254 1 98.31 88 VAL A CA 1
ATOM 745 C C . VAL A 1 88 ? -2.986 9.688 4.637 1 98.31 88 VAL A C 1
ATOM 747 O O . VAL A 1 88 ? -2.268 8.727 4.91 1 98.31 88 VAL A O 1
ATOM 750 N N . HIS A 1 89 ? -2.611 10.68 3.855 1 97.62 89 HIS A N 1
ATOM 751 C CA . HIS A 1 89 ? -1.306 10.656 3.203 1 97.62 89 HIS A CA 1
ATOM 752 C C . HIS A 1 89 ? -0.194 11.016 4.184 1 97.62 89 HIS A C 1
ATOM 754 O O . HIS A 1 89 ? 0.879 10.414 4.164 1 97.62 89 HIS A O 1
ATOM 760 N N . GLN A 1 90 ? -0.464 12.055 4.996 1 96.44 90 GLN A N 1
ATOM 761 C CA . GLN A 1 90 ? 0.587 12.578 5.859 1 96.44 90 GLN A CA 1
ATOM 762 C C . GLN A 1 90 ? -0.004 13.312 7.059 1 96.44 90 GLN A C 1
ATOM 764 O O . GLN A 1 90 ? -1.012 14.016 6.93 1 96.44 90 GLN A O 1
ATOM 769 N N . ILE A 1 91 ? 0.608 13.141 8.125 1 96.06 91 ILE A N 1
ATOM 770 C CA . ILE A 1 91 ? 0.462 14.008 9.281 1 96.06 91 ILE A CA 1
ATOM 771 C C . ILE A 1 91 ? 1.832 14.523 9.719 1 96.06 91 ILE A C 1
ATOM 773 O O . ILE A 1 91 ? 2.773 13.742 9.883 1 96.06 91 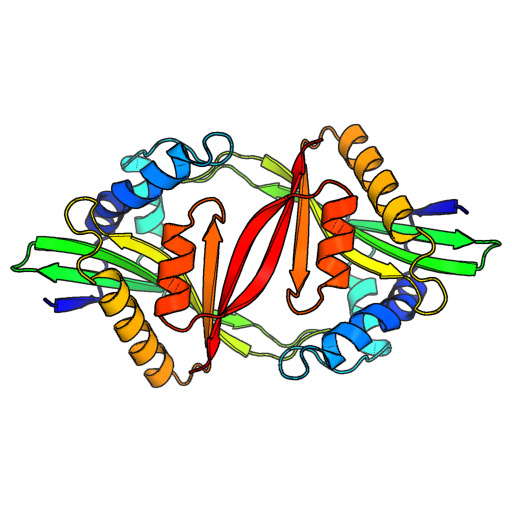ILE A O 1
ATOM 777 N N . SER A 1 92 ? 1.952 15.805 9.742 1 96.12 92 SER A N 1
ATOM 778 C CA . SER A 1 92 ? 3.205 16.422 10.156 1 96.12 92 SER A CA 1
ATOM 779 C C . SER A 1 92 ? 2.982 17.422 11.297 1 96.12 92 SER A C 1
ATOM 781 O O . SER A 1 92 ? 2.164 18.328 11.172 1 96.12 92 SER A O 1
ATOM 783 N N . ILE A 1 93 ? 3.619 17.172 12.391 1 94.56 93 ILE A N 1
ATOM 784 C CA . ILE A 1 93 ? 3.643 18.078 13.531 1 94.56 93 ILE A CA 1
ATOM 785 C C . ILE A 1 93 ? 5.062 18.594 13.75 1 94.56 93 ILE A C 1
ATOM 787 O O . ILE A 1 93 ? 6.023 17.828 13.719 1 94.56 93 ILE A O 1
ATOM 791 N N . ASN A 1 94 ? 5.105 19.844 13.938 1 91.81 94 ASN A N 1
ATOM 792 C CA . ASN A 1 94 ? 6.41 20.422 14.234 1 91.81 94 ASN A CA 1
ATOM 793 C C . ASN A 1 94 ? 7.102 19.688 15.383 1 91.81 94 ASN A C 1
ATOM 795 O O . ASN A 1 94 ? 6.457 19.328 16.375 1 91.81 94 ASN A O 1
ATOM 799 N N . SER A 1 95 ? 8.391 19.562 15.242 1 83.44 95 SER A N 1
ATOM 800 C CA . SER A 1 95 ? 9.18 18.797 16.188 1 83.44 95 SER A CA 1
ATOM 801 C C . SER A 1 95 ? 9.055 19.359 17.609 1 83.44 95 SER A C 1
ATOM 803 O O . SER A 1 95 ? 8.992 18.609 18.578 1 83.44 95 SER A O 1
ATOM 805 N N . ILE A 1 96 ? 8.891 20.609 17.719 1 80.56 96 ILE A N 1
ATOM 806 C CA . ILE A 1 96 ? 8.859 21.281 19 1 80.56 96 ILE A CA 1
ATOM 807 C C . ILE A 1 96 ? 7.5 21.078 19.656 1 80.56 96 ILE A C 1
ATOM 809 O O . ILE A 1 96 ? 7.352 21.266 20.875 1 80.56 96 ILE A O 1
ATOM 813 N N . SER A 1 97 ? 6.598 20.625 18.938 1 79.94 97 SER A N 1
ATOM 814 C CA . SER A 1 97 ? 5.223 20.516 19.422 1 79.94 97 SER A CA 1
ATOM 815 C C . SER A 1 97 ? 4.758 19.062 19.469 1 79.94 97 SER A C 1
ATOM 817 O O . SER A 1 97 ? 3.568 18.797 19.641 1 79.94 97 SER A O 1
ATOM 819 N N . ARG A 1 98 ? 5.672 18.266 19.391 1 77.81 98 ARG A N 1
ATOM 820 C CA . ARG A 1 98 ? 5.305 16.844 19.375 1 77.81 98 ARG A CA 1
ATOM 821 C C . ARG A 1 98 ? 5 16.344 20.781 1 77.81 98 ARG A C 1
ATOM 823 O O . ARG A 1 98 ? 5.355 16.984 21.766 1 77.81 98 ARG A O 1
ATOM 830 N N . ASN A 1 99 ? 4.156 15.312 20.766 1 78.44 99 ASN A N 1
ATOM 831 C CA . ASN A 1 99 ? 3.773 14.617 21.984 1 78.44 99 ASN A CA 1
ATOM 832 C C . ASN A 1 99 ? 2.889 15.492 22.875 1 78.44 99 ASN A C 1
ATOM 834 O O . ASN A 1 99 ? 2.975 15.43 24.109 1 78.44 99 ASN A O 1
ATOM 838 N N . LYS A 1 100 ? 2.219 16.422 22.219 1 85.31 100 LYS A N 1
ATOM 839 C CA . LYS A 1 100 ? 1.288 17.281 22.953 1 85.31 100 LYS A CA 1
ATOM 840 C C . LYS A 1 100 ? -0.158 16.969 22.578 1 85.31 100 LYS A C 1
ATOM 842 O O . LYS A 1 100 ? -1.076 17.703 22.953 1 85.31 100 LYS A O 1
ATOM 847 N N . GLY A 1 101 ? -0.289 15.953 21.781 1 90.81 101 GLY A N 1
ATOM 848 C CA . GLY A 1 101 ? -1.628 15.492 21.438 1 90.81 101 GLY A CA 1
ATOM 849 C C . GLY A 1 101 ? -2.172 16.109 20.172 1 90.81 101 GLY A C 1
ATOM 850 O O . GLY A 1 101 ? -3.32 15.859 19.797 1 90.81 101 GLY A O 1
ATOM 851 N N . PHE A 1 102 ? -1.406 16.906 19.5 1 93.62 102 PHE A N 1
ATOM 852 C CA . PHE A 1 102 ? -1.872 17.609 18.312 1 93.62 102 PHE A CA 1
ATOM 853 C C . PHE A 1 102 ? -2.164 16.625 17.188 1 93.62 102 PHE A C 1
ATOM 855 O O . PHE A 1 102 ? -3.119 16.812 16.438 1 93.62 102 PHE A O 1
ATOM 862 N N . GLY A 1 103 ? -1.374 15.586 17.078 1 95 103 GLY A N 1
ATOM 863 C CA . GLY A 1 103 ? -1.653 14.547 16.094 1 95 103 GLY A CA 1
ATOM 864 C C . GLY A 1 103 ? -3 13.883 16.312 1 95 103 GLY A C 1
ATOM 865 O O . GLY A 1 103 ? -3.752 13.68 15.352 1 95 103 GLY A O 1
ATOM 866 N N . SER A 1 104 ? -3.256 13.641 17.562 1 95.75 104 SER A N 1
ATOM 867 C CA . SER A 1 104 ? -4.52 13 17.922 1 95.75 104 SER A CA 1
ATOM 868 C C . SER A 1 104 ? -5.703 13.906 17.609 1 95.75 104 SER A C 1
ATOM 870 O O . SER A 1 104 ? -6.758 13.438 17.172 1 95.75 104 SER A O 1
ATOM 872 N N . LEU A 1 105 ? -5.508 15.156 17.812 1 96.31 105 LEU A N 1
ATOM 873 C CA . LEU A 1 105 ? -6.562 16.125 17.5 1 96.31 105 LEU A CA 1
ATOM 874 C C . LEU A 1 105 ? -6.855 16.141 16 1 96.31 105 LEU A C 1
ATOM 876 O O . LEU A 1 105 ? -8.016 16.219 15.602 1 96.31 105 LEU A O 1
ATOM 880 N N . LEU A 1 106 ? -5.824 16.062 15.195 1 97.44 106 LEU A N 1
ATOM 881 C CA . LEU A 1 106 ? -6.012 15.992 13.75 1 97.44 106 LEU A CA 1
ATOM 882 C C . LEU A 1 106 ? -6.77 14.727 13.359 1 97.44 106 LEU A C 1
ATOM 884 O O . LEU A 1 106 ? -7.684 14.781 12.531 1 97.44 106 LEU A O 1
ATOM 888 N N . MET A 1 107 ? -6.434 13.617 14.008 1 96.94 107 MET A N 1
ATOM 889 C CA . MET A 1 107 ? -7.09 12.344 13.711 1 96.94 107 MET A CA 1
ATOM 890 C C . MET A 1 107 ? -8.57 12.406 14.055 1 96.94 107 MET A C 1
ATOM 892 O O . MET A 1 107 ? -9.406 11.883 13.305 1 96.94 107 MET A O 1
ATOM 896 N N . LEU A 1 108 ? -8.875 13.047 15.133 1 96.38 108 LEU A N 1
ATOM 897 C CA . LEU A 1 108 ? -10.273 13.211 15.523 1 96.38 108 LEU A CA 1
ATOM 898 C C . LEU A 1 108 ? -11.031 14.047 14.5 1 96.38 108 LEU A C 1
ATOM 900 O O . LEU A 1 108 ? -12.172 13.742 14.164 1 96.38 108 LEU A O 1
ATOM 904 N N . GLU A 1 109 ? -10.375 15.078 14.062 1 97.44 109 GLU A N 1
ATOM 905 C CA . GLU A 1 109 ? -11.008 15.914 13.047 1 97.44 109 GLU A CA 1
ATOM 906 C C . GLU A 1 109 ? -11.25 15.125 11.758 1 97.44 109 GLU A C 1
ATOM 908 O O . GLU A 1 109 ? -12.289 15.281 11.117 1 97.44 109 GLU A O 1
ATOM 913 N N . ILE A 1 110 ? -10.32 14.297 11.344 1 97.75 110 ILE A N 1
ATOM 914 C CA . ILE A 1 110 ? -10.445 13.453 10.156 1 97.75 110 ILE A CA 1
ATOM 915 C C . ILE A 1 110 ? -11.625 12.5 10.328 1 97.75 110 ILE A C 1
ATOM 917 O O . ILE A 1 110 ? -12.383 12.266 9.383 1 97.75 110 ILE A O 1
ATOM 921 N N . GLU A 1 111 ? -11.781 11.945 11.516 1 96.81 111 GLU A N 1
ATOM 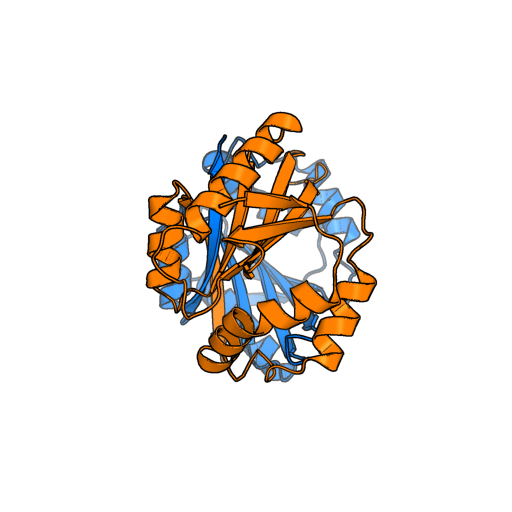922 C CA . GLU A 1 111 ? -12.914 11.062 11.797 1 96.81 111 GLU A CA 1
ATOM 923 C C . GLU A 1 111 ? -14.242 11.789 11.633 1 96.81 111 GLU A C 1
ATOM 925 O O . GLU A 1 111 ? -15.203 11.227 11.102 1 96.81 111 GLU A O 1
ATOM 930 N N . LYS A 1 112 ? -14.273 13.008 12.094 1 96.38 112 LYS A N 1
ATOM 931 C CA . LYS A 1 112 ? -15.477 13.82 11.93 1 96.38 112 LYS A CA 1
ATOM 932 C C . LYS A 1 112 ? -15.797 14.031 10.453 1 96.38 112 LYS A C 1
ATOM 934 O O . LYS A 1 112 ? -16.953 13.914 10.039 1 96.38 112 LYS A O 1
ATOM 939 N N . ILE A 1 113 ? -14.758 14.32 9.711 1 96.62 113 ILE A N 1
ATOM 940 C CA . ILE A 1 113 ? -14.922 14.531 8.273 1 96.62 113 ILE A CA 1
ATOM 941 C C . ILE A 1 113 ? -15.438 13.25 7.621 1 96.62 113 ILE A C 1
ATOM 943 O O . ILE A 1 113 ? -16.328 13.297 6.773 1 96.62 113 ILE A O 1
ATOM 947 N N . ALA A 1 114 ? -14.852 12.141 7.984 1 95.88 114 ALA A N 1
ATOM 948 C CA . ALA A 1 114 ? -15.258 10.844 7.441 1 95.88 114 ALA A CA 1
ATOM 949 C C . ALA A 1 114 ? -16.75 10.594 7.695 1 95.88 114 ALA A C 1
ATOM 951 O O . ALA A 1 114 ? -17.469 10.164 6.793 1 95.88 114 ALA A O 1
ATOM 952 N N . LYS A 1 115 ? -17.188 10.859 8.859 1 93.88 115 LYS A N 1
ATOM 953 C CA . LYS A 1 115 ? -18.578 10.656 9.234 1 93.88 115 LYS A CA 1
ATOM 954 C C . LYS A 1 115 ? -19.5 11.586 8.438 1 93.88 115 LYS A C 1
ATOM 956 O O . LYS A 1 115 ? -20.578 11.172 7.996 1 93.88 115 LYS A O 1
ATOM 961 N N . GLN A 1 116 ? -19.062 12.734 8.266 1 93.19 116 GLN A N 1
ATOM 962 C CA . GLN A 1 116 ? -19.828 13.719 7.52 1 93.19 116 GLN A CA 1
ATOM 963 C C . GLN A 1 116 ? -20.047 13.273 6.078 1 93.19 116 GLN A C 1
ATOM 965 O O . GLN A 1 116 ? -21.109 13.539 5.496 1 93.19 116 GLN A O 1
ATOM 970 N N . TYR A 1 117 ? -19.109 12.562 5.516 1 91.12 117 TYR A N 1
ATOM 971 C CA . TYR A 1 117 ? -19.188 12.148 4.117 1 91.12 117 TYR A CA 1
ATOM 972 C C . TYR A 1 117 ? -19.641 10.703 4.004 1 91.12 117 TYR A C 1
ATOM 974 O O . TYR A 1 117 ? -19.547 10.094 2.934 1 91.12 117 TYR A O 1
ATOM 982 N N . SER A 1 118 ? -20.016 10.047 5.09 1 91.19 118 SER A N 1
ATOM 983 C CA . SER A 1 118 ? -20.547 8.695 5.156 1 91.19 118 SER A CA 1
ATOM 984 C C . SER A 1 118 ? -19.531 7.668 4.676 1 91.19 118 SER A C 1
ATOM 986 O O . SER A 1 118 ? -19.875 6.746 3.932 1 91.19 118 SER A O 1
ATOM 988 N N . VAL A 1 119 ? -18.328 8.008 4.938 1 92.25 119 VAL A N 1
ATOM 989 C CA . VAL A 1 119 ? -17.266 7.051 4.688 1 92.25 119 VAL A CA 1
ATOM 990 C C . VAL A 1 119 ? -17.062 6.168 5.918 1 92.25 119 VAL A C 1
ATOM 992 O O . VAL A 1 119 ? -17.047 6.664 7.047 1 92.25 119 VAL A O 1
ATOM 995 N N . SER A 1 120 ? -16.906 4.887 5.648 1 86.38 120 SER A N 1
ATOM 996 C CA . SER A 1 120 ? -17.016 3.939 6.754 1 86.38 120 SER A CA 1
ATOM 997 C C . SER A 1 120 ? -15.633 3.609 7.328 1 86.38 120 SER A C 1
ATOM 999 O O . SER A 1 120 ? -15.531 2.988 8.391 1 86.38 120 SER A O 1
ATOM 1001 N N . SER A 1 121 ? -14.562 4.109 6.672 1 95 121 SER A N 1
ATOM 1002 C CA . SER A 1 121 ? -13.258 3.732 7.211 1 95 121 SER A CA 1
ATOM 1003 C C . SER A 1 121 ? -12.188 4.754 6.84 1 95 121 SER A C 1
ATOM 1005 O O . SER A 1 121 ? -12.32 5.465 5.84 1 95 121 SER A O 1
ATOM 1007 N N . ILE A 1 122 ? -11.219 4.871 7.695 1 97.75 122 ILE A N 1
ATOM 1008 C CA . ILE A 1 122 ? -10.008 5.652 7.473 1 97.75 122 ILE A CA 1
ATOM 1009 C C . ILE A 1 122 ? -8.805 4.715 7.344 1 97.75 122 ILE A C 1
ATOM 1011 O O . ILE A 1 122 ? -8.664 3.773 8.133 1 97.75 122 ILE A O 1
ATOM 1015 N N . GLU A 1 123 ? -8.008 4.926 6.312 1 97.25 123 GLU A N 1
ATOM 1016 C CA . GLU A 1 123 ? -6.84 4.086 6.086 1 97.25 123 GLU A CA 1
ATOM 1017 C C . GLU A 1 123 ? -5.574 4.93 5.938 1 97.25 123 GLU A C 1
ATOM 1019 O O . GLU A 1 123 ? -5.648 6.113 5.59 1 97.25 123 GLU A O 1
ATOM 1024 N N . LEU A 1 124 ? -4.488 4.352 6.246 1 97.19 124 LEU A N 1
ATOM 1025 C CA . LEU A 1 124 ? -3.174 4.949 6.016 1 97.19 124 LEU A CA 1
ATOM 1026 C C . LEU A 1 124 ? -2.076 3.896 6.117 1 97.19 124 LEU A C 1
ATOM 1028 O O . LEU A 1 124 ? -2.34 2.748 6.484 1 97.19 124 LEU A O 1
ATOM 1032 N N . ASP A 1 125 ? -0.955 4.266 5.699 1 94.88 125 ASP A N 1
ATOM 1033 C CA . ASP A 1 125 ? 0.217 3.434 5.953 1 94.88 125 ASP A CA 1
ATOM 1034 C C . ASP A 1 125 ? 1.379 4.27 6.484 1 94.88 125 ASP A C 1
ATOM 1036 O O . ASP A 1 125 ? 1.423 5.484 6.273 1 94.88 125 ASP A O 1
ATOM 1040 N N . TYR A 1 126 ? 2.219 3.654 7.25 1 92.62 126 TYR A N 1
ATOM 1041 C CA . TYR A 1 126 ? 3.395 4.328 7.793 1 92.62 126 TYR A CA 1
ATOM 1042 C C . TYR A 1 126 ? 4.621 3.426 7.715 1 92.62 126 TYR A C 1
ATOM 1044 O O . TYR A 1 126 ? 4.5 2.215 7.523 1 92.62 126 TYR A O 1
ATOM 1052 N N . TRP A 1 127 ? 5.746 4.043 7.809 1 88.56 127 TRP A N 1
ATOM 1053 C CA . TRP A 1 127 ? 7.023 3.338 7.773 1 88.56 127 TRP A CA 1
ATOM 1054 C C . TRP A 1 127 ? 7.32 2.678 9.117 1 88.56 127 TRP A C 1
ATOM 1056 O O . TRP A 1 127 ? 7.285 3.334 10.156 1 88.56 127 TRP A O 1
ATOM 1066 N N . ALA A 1 128 ? 7.586 1.406 9.125 1 80 128 ALA A N 1
ATOM 1067 C CA . ALA A 1 128 ? 7.559 0.504 10.273 1 80 128 ALA A CA 1
ATOM 1068 C C . ALA A 1 128 ? 8.727 0.779 11.219 1 80 128 ALA A C 1
ATOM 1070 O O . ALA A 1 128 ? 8.68 0.427 12.398 1 80 128 ALA A O 1
ATOM 1071 N N . ALA A 1 129 ? 9.805 1.293 10.836 1 76.81 129 ALA A N 1
ATOM 1072 C CA . ALA A 1 129 ? 10.969 1.49 11.703 1 76.81 129 ALA A CA 1
ATOM 1073 C C . ALA A 1 129 ? 10.68 2.537 12.773 1 76.81 129 ALA A C 1
ATOM 1075 O O . ALA A 1 129 ? 11.469 2.711 13.711 1 76.81 129 ALA A O 1
ATOM 1076 N N . ASN A 1 130 ? 9.531 2.982 12.789 1 76.75 130 ASN A N 1
ATOM 1077 C CA . ASN A 1 130 ? 9.195 4.035 13.742 1 76.75 130 ASN A CA 1
ATOM 1078 C C . ASN A 1 130 ? 8.203 3.543 14.789 1 76.75 130 ASN A C 1
ATOM 1080 O O . ASN A 1 130 ? 6.992 3.668 14.617 1 76.75 130 ASN A O 1
ATOM 1084 N N . GLN A 1 131 ? 8.664 2.988 15.875 1 83.56 131 GLN A N 1
ATOM 1085 C CA . GLN A 1 131 ? 7.816 2.447 16.938 1 83.56 131 GLN A CA 1
ATOM 1086 C C . GLN A 1 131 ? 6.871 3.512 17.484 1 83.56 131 GLN A C 1
ATOM 1088 O O . GLN A 1 131 ? 5.734 3.209 17.859 1 83.56 131 GLN A O 1
ATOM 1093 N N . LYS A 1 132 ? 7.305 4.723 17.516 1 85.31 132 LYS A N 1
ATOM 1094 C CA . LYS A 1 132 ? 6.488 5.828 18 1 85.31 132 LYS A CA 1
ATOM 1095 C C . LYS A 1 132 ? 5.254 6.035 17.125 1 85.31 132 LYS A C 1
ATOM 1097 O O . LYS A 1 132 ? 4.164 6.301 17.641 1 85.31 132 LYS A O 1
ATOM 1102 N N . VAL A 1 133 ? 5.496 5.859 15.867 1 89 133 VAL A N 1
ATOM 1103 C CA . VAL A 1 133 ? 4.395 6.031 14.922 1 89 133 VAL A CA 1
ATOM 1104 C C . VAL A 1 133 ? 3.391 4.891 15.086 1 89 133 VAL A C 1
ATOM 1106 O O . VAL A 1 133 ? 2.178 5.121 15.102 1 89 133 VAL A O 1
ATOM 1109 N N . ARG A 1 134 ? 3.883 3.734 15.305 1 90.75 134 ARG A N 1
ATOM 1110 C CA . ARG A 1 134 ? 3.01 2.588 15.531 1 90.75 134 ARG A CA 1
ATOM 1111 C C . ARG A 1 134 ? 2.146 2.793 16.766 1 90.75 134 ARG A C 1
ATOM 1113 O O . ARG A 1 134 ? 0.934 2.578 16.734 1 90.75 134 ARG A O 1
ATOM 1120 N N . ASP A 1 135 ? 2.742 3.178 17.844 1 92.12 135 ASP A N 1
ATOM 1121 C CA . ASP A 1 135 ? 2.035 3.412 19.094 1 92.12 135 ASP A CA 1
ATOM 1122 C C . ASP A 1 135 ? 0.988 4.512 18.938 1 92.12 135 ASP A C 1
ATOM 1124 O O . ASP A 1 135 ? -0.099 4.43 19.516 1 92.12 135 ASP A O 1
ATOM 1128 N N . PHE A 1 136 ? 1.354 5.512 18.234 1 93.38 136 PHE A N 1
ATOM 1129 C CA . PHE A 1 136 ? 0.46 6.641 17.984 1 93.38 136 PHE A CA 1
ATOM 1130 C C . PHE A 1 136 ? -0.834 6.172 17.328 1 93.38 136 PHE A C 1
ATOM 1132 O O . PHE A 1 136 ? -1.927 6.496 17.797 1 93.38 136 PHE A O 1
ATOM 1139 N N . TYR A 1 137 ? -0.761 5.332 16.312 1 94.62 137 TYR A N 1
ATOM 1140 C CA . TYR A 1 137 ? -1.956 4.918 15.578 1 94.62 137 TYR A CA 1
ATOM 1141 C C . TYR A 1 137 ? -2.717 3.844 16.344 1 94.62 137 TYR A C 1
ATOM 1143 O O . TYR A 1 137 ? -3.949 3.803 16.312 1 94.62 137 TYR A O 1
ATOM 1151 N N . LYS A 1 138 ? -1.927 3.023 17.031 1 93.75 138 LYS A N 1
ATOM 1152 C CA . LYS A 1 138 ? -2.58 2.053 17.906 1 93.75 138 LYS A CA 1
ATOM 1153 C C . LYS A 1 138 ? -3.428 2.752 18.953 1 93.75 138 LYS A C 1
ATOM 1155 O O . LYS A 1 138 ? -4.586 2.385 19.172 1 93.75 138 LYS A O 1
ATOM 1160 N N . LYS A 1 139 ? -2.916 3.803 19.562 1 93.31 139 LYS A N 1
ATOM 1161 C CA . LYS A 1 139 ? -3.604 4.57 20.594 1 93.31 139 LYS A CA 1
ATOM 1162 C C . LYS A 1 139 ? -4.848 5.254 20.031 1 93.31 139 LYS A C 1
ATOM 1164 O O . LYS A 1 139 ? -5.844 5.418 20.75 1 93.31 139 LYS A O 1
ATOM 1169 N N . ASN A 1 140 ? -4.785 5.586 18.781 1 94.88 140 ASN A N 1
ATOM 1170 C CA . ASN A 1 140 ? -5.902 6.281 18.156 1 94.88 140 ASN A CA 1
ATOM 1171 C C . ASN A 1 140 ? -6.906 5.305 17.547 1 94.88 140 ASN A C 1
ATOM 1173 O O . ASN A 1 140 ? -7.809 5.711 16.812 1 94.88 140 ASN A O 1
ATOM 1177 N N . GLY A 1 141 ? -6.734 3.973 17.75 1 95.25 141 GLY A N 1
ATOM 1178 C CA . GLY A 1 141 ? -7.758 2.99 17.438 1 95.25 141 GLY A CA 1
ATOM 1179 C C . GLY A 1 141 ? -7.555 2.342 16.078 1 95.25 141 GLY A C 1
ATOM 1180 O O . GLY A 1 141 ? -8.477 1.725 15.539 1 95.25 141 GLY A O 1
ATOM 1181 N N . TYR A 1 142 ? -6.395 2.48 15.555 1 95.69 142 TYR A N 1
ATOM 1182 C CA . TYR A 1 142 ? -6.117 1.882 14.25 1 95.69 142 TYR A CA 1
ATOM 1183 C C . TYR A 1 142 ? -5.551 0.477 14.406 1 95.69 142 TYR A C 1
ATOM 1185 O O . TYR A 1 142 ? -4.789 0.209 15.336 1 95.69 142 TYR A O 1
ATOM 1193 N N . GLN A 1 143 ? -5.996 -0.385 13.438 1 93.31 143 GLN A N 1
ATOM 1194 C CA . GLN A 1 143 ? -5.531 -1.769 13.43 1 93.31 143 GLN A CA 1
ATOM 1195 C C . GLN A 1 143 ? -4.805 -2.098 12.125 1 93.31 143 GLN A C 1
ATOM 1197 O O . GLN A 1 143 ? -5.195 -1.632 11.055 1 93.31 143 GLN A O 1
ATOM 1202 N N . ILE A 1 144 ? -3.807 -3.01 12.25 1 91.44 144 ILE A N 1
ATOM 1203 C CA . ILE A 1 144 ? -3.047 -3.412 11.078 1 91.44 144 ILE A CA 1
ATOM 1204 C C . ILE A 1 144 ? -3.9 -4.32 10.195 1 91.44 144 ILE A C 1
ATOM 1206 O O . ILE A 1 144 ? -4.527 -5.262 10.688 1 91.44 144 ILE A O 1
ATOM 1210 N N . ASN A 1 145 ? -3.994 -4.023 8.938 1 90.12 145 ASN A N 1
ATOM 1211 C CA . ASN A 1 145 ? -4.707 -4.922 8.039 1 90.12 145 ASN A CA 1
ATOM 1212 C C . ASN A 1 145 ? -3.77 -5.535 7 1 90.12 145 ASN A C 1
ATOM 1214 O O . ASN A 1 145 ? -3.963 -6.676 6.578 1 90.12 145 ASN A O 1
ATOM 1218 N N . ARG A 1 146 ? -2.768 -4.801 6.57 1 93.56 146 ARG A N 1
ATOM 1219 C CA . ARG A 1 146 ? -1.794 -5.305 5.609 1 93.56 146 ARG A CA 1
ATOM 1220 C C . ARG A 1 146 ? -0.372 -4.953 6.035 1 93.56 146 ARG A C 1
ATOM 1222 O O . ARG A 1 146 ? -0.147 -3.926 6.676 1 93.56 146 ARG A O 1
ATOM 1229 N N . GLU A 1 147 ? 0.525 -5.797 5.672 1 93.69 147 GLU A N 1
ATOM 1230 C CA . GLU A 1 147 ? 1.947 -5.562 5.902 1 93.69 147 GLU A CA 1
ATOM 1231 C C . GLU A 1 147 ? 2.729 -5.578 4.594 1 93.69 147 GLU A C 1
ATOM 1233 O O . GLU A 1 147 ? 2.607 -6.516 3.805 1 93.69 147 GLU A O 1
ATOM 1238 N N . TYR A 1 148 ? 3.426 -4.496 4.355 1 94.38 148 TYR A N 1
ATOM 1239 C CA . TYR A 1 148 ? 4.297 -4.379 3.189 1 94.38 148 TYR A CA 1
ATOM 1240 C C . TYR A 1 148 ? 5.711 -4.84 3.518 1 94.38 148 TYR A C 1
ATOM 1242 O O . TYR A 1 148 ? 6.316 -4.371 4.484 1 94.38 148 TYR A O 1
ATOM 1250 N N . VAL A 1 149 ? 6.23 -5.793 2.654 1 94.75 149 VAL A N 1
ATOM 1251 C CA . VAL A 1 149 ? 7.539 -6.367 2.934 1 94.75 149 VAL A CA 1
ATOM 1252 C C . VAL A 1 149 ? 8.43 -6.254 1.696 1 94.75 149 VAL A C 1
ATOM 1254 O O . VAL A 1 149 ? 7.934 -6.039 0.587 1 94.75 149 VAL A O 1
ATOM 1257 N N . TYR A 1 150 ? 9.711 -6.305 1.988 1 94.94 150 TYR A N 1
ATOM 1258 C CA . TYR A 1 150 ? 10.688 -6.223 0.904 1 94.94 150 TYR A CA 1
ATOM 1259 C C . TYR A 1 150 ? 11.906 -7.09 1.196 1 94.94 150 TYR A C 1
ATOM 1261 O O . TYR A 1 150 ? 12.133 -7.488 2.342 1 94.94 150 TYR A O 1
ATOM 1269 N N . LYS A 1 151 ? 12.586 -7.516 0.163 1 95.25 151 LYS A N 1
ATOM 1270 C CA . LYS A 1 151 ? 13.875 -8.203 0.223 1 95.25 151 LYS A CA 1
ATOM 1271 C C . LYS A 1 151 ? 14.883 -7.566 -0.735 1 95.25 151 LYS A C 1
ATOM 1273 O O . LYS A 1 151 ? 14.625 -7.477 -1.938 1 95.25 151 LYS A O 1
ATOM 1278 N N . ASN A 1 152 ? 15.93 -7.039 -0.148 1 90.69 152 ASN A N 1
ATOM 1279 C CA . ASN A 1 152 ? 17.031 -6.566 -0.981 1 90.69 152 ASN A CA 1
ATOM 1280 C C . ASN A 1 152 ? 17.844 -7.73 -1.541 1 90.69 152 ASN A C 1
ATOM 1282 O O . ASN A 1 152 ? 18.109 -8.711 -0.839 1 90.69 152 ASN A O 1
ATOM 1286 N N . LEU A 1 153 ? 18.141 -7.602 -2.822 1 88.12 153 LEU A N 1
ATOM 1287 C CA . LEU A 1 153 ? 18.859 -8.68 -3.486 1 88.12 153 LEU A CA 1
ATOM 1288 C C . LEU A 1 153 ? 20.344 -8.352 -3.607 1 88.12 153 LEU A C 1
ATOM 1290 O O . LEU A 1 153 ? 20.719 -7.184 -3.732 1 88.12 153 LEU A O 1
ATOM 1294 N N . MET B 1 1 ? 9.758 -31.188 -10.57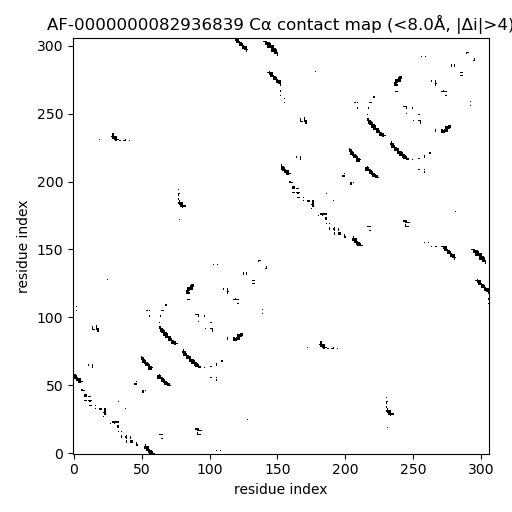 1 83.25 1 MET B N 1
ATOM 1295 C CA . MET B 1 1 ? 9.141 -29.875 -10.367 1 83.25 1 MET B CA 1
ATOM 1296 C C . MET B 1 1 ? 9.734 -28.844 -11.32 1 83.25 1 MET B C 1
ATOM 1298 O O . MET B 1 1 ? 10.953 -28.797 -11.508 1 83.25 1 MET B O 1
ATOM 1302 N N . ASN B 1 2 ? 8.852 -28.203 -12.086 1 93.25 2 ASN B N 1
ATOM 1303 C CA . ASN B 1 2 ? 9.305 -27.219 -13.07 1 93.25 2 ASN B CA 1
ATOM 1304 C C . ASN B 1 2 ? 8.555 -25.891 -12.93 1 93.25 2 ASN B C 1
ATOM 1306 O O . ASN B 1 2 ? 7.363 -25.891 -12.609 1 93.25 2 ASN B O 1
ATOM 1310 N N . ILE B 1 3 ? 9.297 -24.844 -13.078 1 97.06 3 ILE B N 1
ATOM 1311 C CA . ILE B 1 3 ? 8.703 -23.516 -13.109 1 97.06 3 ILE B CA 1
ATOM 1312 C C . ILE B 1 3 ? 8.859 -22.906 -14.5 1 97.06 3 ILE B C 1
ATOM 1314 O O . ILE B 1 3 ? 9.969 -22.875 -15.047 1 97.06 3 ILE B O 1
ATOM 1318 N N . THR B 1 4 ? 7.781 -22.5 -15.109 1 97.19 4 THR B N 1
ATOM 1319 C CA . THR B 1 4 ? 7.809 -21.938 -16.453 1 97.19 4 THR B CA 1
ATOM 1320 C C . THR B 1 4 ? 6.977 -20.656 -16.531 1 97.19 4 THR B C 1
ATOM 1322 O O . THR B 1 4 ? 6.125 -20.422 -15.672 1 97.19 4 THR B O 1
ATOM 1325 N N . HIS B 1 5 ? 7.25 -19.859 -17.547 1 97.62 5 HIS B N 1
ATOM 1326 C CA . HIS B 1 5 ? 6.363 -18.734 -17.859 1 97.62 5 HIS B CA 1
ATOM 1327 C C . HIS B 1 5 ? 5.094 -19.219 -18.547 1 97.62 5 HIS B C 1
ATOM 1329 O O . HIS B 1 5 ? 5.137 -20.141 -19.375 1 97.62 5 HIS B O 1
ATOM 1335 N N . THR B 1 6 ? 3.961 -18.641 -18.219 1 98.06 6 THR B N 1
ATOM 1336 C CA . THR B 1 6 ? 2.719 -19.062 -18.844 1 98.06 6 THR B CA 1
ATOM 1337 C C . THR B 1 6 ? 1.877 -17.859 -19.25 1 98.06 6 THR B C 1
ATOM 1339 O O . THR B 1 6 ? 1.973 -16.797 -18.641 1 98.06 6 THR B O 1
ATOM 1342 N N . LYS B 1 7 ? 1.055 -18.031 -20.266 1 98.31 7 LYS B N 1
ATOM 1343 C CA . LYS B 1 7 ? 0.061 -17.047 -20.703 1 98.31 7 LYS B CA 1
ATOM 1344 C C . LYS B 1 7 ? -1.345 -17.641 -20.672 1 98.31 7 LYS B C 1
ATOM 1346 O O . LYS B 1 7 ? -2.27 -17.094 -21.266 1 98.31 7 LYS B O 1
ATOM 1351 N N . ASN B 1 8 ? -1.397 -18.781 -20.016 1 98.31 8 ASN B N 1
ATOM 1352 C CA . ASN B 1 8 ? -2.676 -19.469 -19.938 1 98.31 8 ASN B CA 1
ATOM 1353 C C . ASN B 1 8 ? -3.58 -18.875 -18.875 1 98.31 8 ASN B C 1
ATOM 1355 O O . ASN B 1 8 ? -3.648 -19.391 -17.75 1 98.31 8 ASN B O 1
ATOM 1359 N N . PHE B 1 9 ? -4.324 -17.828 -19.266 1 98.69 9 PHE B N 1
ATOM 1360 C CA . PHE B 1 9 ? -5.125 -17.078 -18.312 1 98.69 9 PHE B CA 1
ATOM 1361 C C . PHE B 1 9 ? -6.246 -17.938 -17.734 1 98.69 9 PHE B C 1
ATOM 1363 O O . PHE B 1 9 ? -6.684 -17.719 -16.609 1 98.69 9 PHE B O 1
ATOM 1370 N N . GLU B 1 10 ? -6.695 -18.922 -18.469 1 98.69 10 GLU B N 1
ATOM 1371 C CA . GLU B 1 10 ? -7.719 -19.828 -17.953 1 98.69 10 GLU B CA 1
ATOM 1372 C C . GLU B 1 10 ? -7.184 -20.672 -16.781 1 98.69 10 GLU B C 1
ATOM 1374 O O . GLU B 1 10 ? -7.855 -20.812 -15.766 1 98.69 10 GLU B O 1
ATOM 1379 N N . LEU B 1 11 ? -6.02 -21.141 -17.016 1 98.25 11 LEU B N 1
ATOM 1380 C CA . LEU B 1 11 ? -5.379 -21.953 -15.977 1 98.25 11 LEU B CA 1
ATOM 1381 C C . LEU B 1 11 ? -5.086 -21.109 -14.734 1 98.25 11 LEU B C 1
ATOM 1383 O O . LEU B 1 11 ? -5.344 -21.547 -13.609 1 98.25 11 LEU B O 1
ATOM 1387 N N . ILE B 1 12 ? -4.578 -19.922 -14.945 1 98.44 12 ILE B N 1
ATOM 1388 C CA . ILE B 1 12 ? -4.277 -19.016 -13.836 1 98.44 12 ILE B CA 1
ATOM 1389 C C . ILE B 1 12 ? -5.559 -18.703 -13.062 1 98.44 12 ILE B C 1
ATOM 1391 O O . ILE B 1 12 ? -5.566 -18.734 -11.828 1 98.44 12 ILE B O 1
ATOM 1395 N N . ALA B 1 13 ? -6.633 -18.469 -13.773 1 98.62 13 ALA B N 1
ATOM 1396 C CA . ALA B 1 13 ? -7.914 -18.172 -13.133 1 98.62 13 ALA B CA 1
ATOM 1397 C C . ALA B 1 13 ? -8.383 -19.344 -12.273 1 98.62 13 ALA B C 1
ATOM 1399 O O . ALA B 1 13 ? -8.922 -19.141 -11.18 1 98.62 13 ALA B O 1
ATOM 1400 N N . SER B 1 14 ? -8.156 -20.531 -12.773 1 98.06 14 SER B N 1
ATOM 1401 C CA . SER B 1 14 ? -8.539 -21.734 -12.023 1 98.06 14 SER B CA 1
ATOM 1402 C C . SER B 1 14 ? -7.684 -21.875 -10.766 1 98.06 14 SER B C 1
ATOM 1404 O O . SER B 1 14 ? -8.203 -22.188 -9.688 1 98.06 14 SER B O 1
ATOM 1406 N N . LEU B 1 15 ? -6.434 -21.609 -10.891 1 97.75 15 LEU B N 1
ATOM 1407 C CA . LEU B 1 15 ? -5.5 -21.766 -9.781 1 97.75 15 LEU B CA 1
ATOM 1408 C C . LEU B 1 15 ? -5.695 -20.656 -8.75 1 97.75 15 LEU B C 1
ATOM 1410 O O . LEU B 1 15 ? -5.312 -20.812 -7.59 1 97.75 15 LEU B O 1
ATOM 1414 N N . ASN B 1 16 ? -6.277 -19.531 -9.18 1 97.81 16 ASN B N 1
ATOM 1415 C CA . ASN B 1 16 ? -6.531 -18.406 -8.305 1 97.81 16 ASN B CA 1
ATOM 1416 C C . ASN B 1 16 ? -7.551 -18.75 -7.223 1 97.81 16 ASN B C 1
ATOM 1418 O O . ASN B 1 16 ? -7.57 -18.125 -6.156 1 97.81 16 ASN B O 1
ATOM 1422 N N . LYS B 1 17 ? -8.336 -19.781 -7.418 1 97.19 17 LYS B N 1
ATOM 1423 C CA . LYS B 1 17 ? -9.445 -20.125 -6.531 1 97.19 17 LYS B CA 1
ATOM 1424 C C . LYS B 1 17 ? -8.961 -20.344 -5.105 1 97.19 17 LYS B C 1
ATOM 1426 O O . LYS B 1 17 ? -9.578 -19.875 -4.148 1 97.19 17 LYS B O 1
ATOM 1431 N N . SER B 1 18 ? -7.902 -21 -4.98 1 94.44 18 SER B N 1
ATOM 1432 C CA . SER B 1 18 ? -7.398 -21.375 -3.664 1 94.44 18 SER B CA 1
ATOM 1433 C C . SER B 1 18 ? -7.082 -20.141 -2.824 1 94.44 18 SER B C 1
ATOM 1435 O O . SER B 1 18 ? -7.582 -20 -1.706 1 94.44 18 SER B O 1
ATOM 1437 N N . VAL B 1 19 ? -6.359 -19.188 -3.363 1 94.25 19 VAL B N 1
ATOM 1438 C CA . VAL B 1 19 ? -5.922 -18.016 -2.607 1 94.25 19 VAL B CA 1
ATOM 1439 C C . VAL B 1 19 ? -7.082 -17.047 -2.445 1 94.25 19 VAL B C 1
ATOM 1441 O O . VAL B 1 19 ? -7.25 -16.438 -1.386 1 94.25 19 VAL B O 1
ATOM 1444 N N . HIS B 1 20 ? -7.898 -16.922 -3.465 1 96.5 20 HIS B N 1
ATOM 1445 C CA . HIS B 1 20 ? -9.008 -15.977 -3.402 1 96.5 20 HIS B CA 1
ATOM 1446 C C . HIS B 1 20 ? -10.062 -16.422 -2.396 1 96.5 20 HIS B C 1
ATOM 1448 O O . HIS B 1 20 ? -10.641 -15.602 -1.684 1 96.5 20 HIS B O 1
ATOM 1454 N N . THR B 1 21 ? -10.289 -17.703 -2.369 1 95.19 21 THR B N 1
ATOM 1455 C CA . THR B 1 21 ? -11.234 -18.25 -1.397 1 95.19 21 THR B CA 1
ATOM 1456 C C . THR B 1 21 ? -10.766 -17.969 0.027 1 95.19 21 THR B C 1
ATOM 1458 O O . THR B 1 21 ? -11.57 -17.594 0.888 1 95.19 21 THR B O 1
ATOM 1461 N N . LEU B 1 22 ? -9.531 -18.125 0.226 1 91.12 22 LEU B N 1
ATOM 1462 C CA . LEU B 1 22 ? -8.961 -17.828 1.536 1 91.12 22 LEU B CA 1
ATOM 1463 C C . LEU B 1 22 ? -9.133 -16.359 1.881 1 91.12 22 LEU B C 1
ATOM 1465 O O . LEU B 1 22 ? -9.516 -16.016 3.002 1 91.12 22 LEU B O 1
ATOM 1469 N N . HIS B 1 23 ? -8.852 -15.391 0.963 1 93.5 23 HIS B N 1
ATOM 1470 C CA . HIS B 1 23 ? -9.016 -13.953 1.167 1 93.5 23 HIS B CA 1
ATOM 1471 C C . HIS B 1 23 ? -10.461 -13.617 1.529 1 93.5 23 HIS B C 1
ATOM 1473 O O . HIS B 1 23 ? -10.703 -12.844 2.459 1 93.5 23 HIS B O 1
ATOM 1479 N N . TYR B 1 24 ? -11.328 -14.25 0.82 1 95.31 24 TYR B N 1
ATOM 1480 C CA . TYR B 1 24 ? -12.742 -13.992 1.07 1 95.31 24 TYR B CA 1
ATOM 1481 C C . TYR B 1 24 ? -13.141 -14.477 2.461 1 95.31 24 TYR B C 1
ATOM 1483 O O . TYR B 1 24 ? -13.914 -13.805 3.156 1 95.31 24 TYR B O 1
ATOM 1491 N N . GLN B 1 25 ? -12.664 -15.641 2.836 1 93.06 25 GLN B N 1
ATOM 1492 C CA . GLN B 1 25 ? -12.977 -16.188 4.148 1 93.06 25 GLN B CA 1
ATOM 1493 C C . GLN B 1 25 ? -12.445 -15.289 5.262 1 93.06 25 GLN B C 1
ATOM 1495 O O . GLN B 1 25 ? -13.125 -15.078 6.27 1 93.06 25 GLN B O 1
ATOM 1500 N N . LEU B 1 26 ? -11.32 -14.734 5.094 1 88.94 26 LEU B N 1
ATOM 1501 C CA . LEU B 1 26 ? -10.672 -13.93 6.129 1 88.94 26 LEU B CA 1
ATOM 1502 C C . LEU B 1 26 ? -11.219 -12.508 6.133 1 88.94 26 LEU B C 1
ATOM 1504 O O . LEU B 1 26 ? -11.312 -11.875 7.188 1 88.94 26 LEU B O 1
ATOM 1508 N N . TYR B 1 27 ? -11.586 -12 4.914 1 90.81 27 TYR B N 1
ATOM 1509 C CA . TYR B 1 27 ? -12.031 -10.617 4.766 1 90.81 27 TYR B CA 1
ATOM 1510 C C . TYR B 1 27 ? -13.281 -10.539 3.893 1 90.81 27 TYR B C 1
ATOM 1512 O O . TYR B 1 27 ? -13.258 -9.93 2.822 1 90.81 27 TYR B O 1
ATOM 1520 N N . PRO B 1 28 ? -14.367 -10.992 4.426 1 92.94 28 PRO B N 1
ATOM 1521 C CA . PRO B 1 28 ? -15.578 -11.102 3.607 1 92.94 28 PRO B CA 1
ATOM 1522 C C . PRO B 1 28 ? -16.188 -9.75 3.27 1 92.94 28 PRO B C 1
ATOM 1524 O O . PRO B 1 28 ? -16.984 -9.641 2.334 1 92.94 28 PRO B O 1
ATOM 1527 N N . THR B 1 29 ? -15.914 -8.672 4.051 1 89.44 29 THR B N 1
ATOM 1528 C CA . THR B 1 29 ? -16.469 -7.355 3.771 1 89.44 29 THR B CA 1
ATOM 1529 C C . THR B 1 29 ? -15.688 -6.668 2.65 1 89.44 29 THR B C 1
ATOM 1531 O O . THR B 1 29 ? -16.172 -5.711 2.049 1 89.4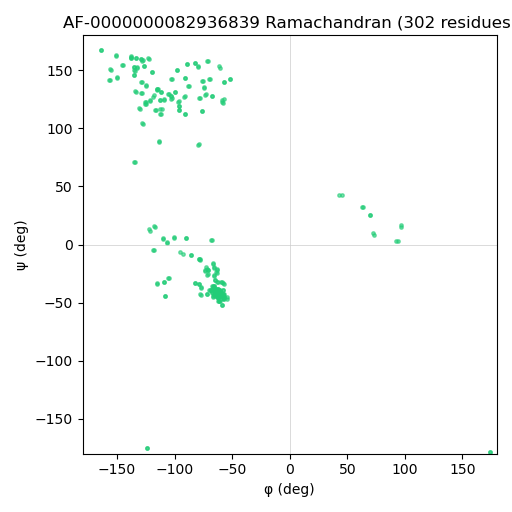4 29 THR B O 1
ATOM 1534 N N . LYS B 1 30 ? -14.547 -7.18 2.279 1 91.62 30 LYS B N 1
ATOM 1535 C CA . LYS B 1 30 ? -13.688 -6.566 1.267 1 91.62 30 LYS B CA 1
ATOM 1536 C C . LYS B 1 30 ? -13.703 -7.375 -0.026 1 91.62 30 LYS B C 1
ATOM 1538 O O . LYS B 1 30 ? -13.836 -6.816 -1.115 1 91.62 30 LYS B O 1
ATOM 1543 N N . PHE B 1 31 ? -13.602 -8.664 0.085 1 95.94 31 PHE B N 1
ATOM 1544 C CA . PHE B 1 31 ? -13.445 -9.531 -1.078 1 95.94 31 PHE B CA 1
ATOM 1545 C C . PHE B 1 31 ? -14.789 -10.125 -1.49 1 95.94 31 PHE B C 1
ATOM 1547 O O . PHE B 1 31 ? -15.625 -10.43 -0.638 1 95.94 31 PHE B O 1
ATOM 1554 N N . LYS B 1 32 ? -14.922 -10.391 -2.748 1 97.62 32 LYS B N 1
ATOM 1555 C CA . LYS B 1 32 ? -16.062 -11.109 -3.307 1 97.62 32 LYS B CA 1
ATOM 1556 C C . LYS B 1 32 ? -15.812 -12.609 -3.32 1 97.62 32 LYS B C 1
ATOM 1558 O O . LYS B 1 32 ? -14.664 -13.055 -3.281 1 97.62 32 LYS B O 1
ATOM 1563 N N . PRO B 1 33 ? -16.938 -13.352 -3.316 1 97.44 33 PRO B N 1
ATOM 1564 C CA . PRO B 1 33 ? -16.719 -14.781 -3.52 1 97.44 33 PRO B CA 1
ATOM 1565 C C . PRO B 1 33 ? -16.062 -15.094 -4.867 1 97.44 33 PRO B C 1
ATOM 1567 O O . PRO B 1 33 ? -16.234 -14.328 -5.824 1 97.44 33 PRO B O 1
ATOM 1570 N N . TYR B 1 34 ? -15.352 -16.188 -4.867 1 98.06 34 TYR B N 1
ATOM 1571 C CA . TYR B 1 34 ? -14.703 -16.609 -6.102 1 98.06 34 TYR B CA 1
ATOM 1572 C C . TYR B 1 34 ? -15.719 -16.781 -7.223 1 98.06 34 TYR B C 1
ATOM 1574 O O . TYR B 1 34 ? -16.719 -17.484 -7.059 1 98.06 34 TYR B O 1
ATOM 1582 N N . ASP B 1 35 ? -15.492 -16.109 -8.312 1 98.38 35 ASP B N 1
ATOM 1583 C CA . ASP B 1 35 ? -16.25 -16.234 -9.555 1 98.38 35 ASP B CA 1
ATOM 1584 C C . ASP B 1 35 ? -15.328 -16.469 -10.742 1 98.38 35 ASP B C 1
ATOM 1586 O O . ASP B 1 35 ? -14.695 -15.523 -11.234 1 98.38 35 ASP B O 1
ATOM 1590 N N . TYR B 1 36 ? -15.289 -17.672 -11.211 1 98.5 36 TYR B N 1
ATOM 1591 C CA . TYR B 1 36 ? -14.32 -18.078 -12.227 1 98.5 36 TYR B CA 1
ATOM 1592 C C . TYR B 1 36 ? -14.398 -17.156 -13.445 1 98.5 36 TYR B C 1
ATOM 1594 O O . TYR B 1 36 ? -13.375 -16.734 -13.977 1 98.5 36 TYR B O 1
ATOM 1602 N N . GLN B 1 37 ? -15.562 -16.891 -13.914 1 98.62 37 GLN B N 1
ATOM 1603 C CA . GLN B 1 37 ? -15.727 -16.141 -15.148 1 98.62 37 GLN B CA 1
ATOM 1604 C C . GLN B 1 37 ? -15.156 -14.727 -15 1 98.62 37 GLN B C 1
ATOM 1606 O O . GLN B 1 37 ? -14.414 -14.266 -15.875 1 98.62 37 GLN B O 1
ATOM 1611 N N . SER B 1 38 ? -15.438 -14.055 -13.906 1 98.44 38 SER B N 1
ATOM 1612 C CA . SER B 1 38 ? -14.93 -12.711 -13.664 1 98.44 38 SER B CA 1
ATOM 1613 C C . SER B 1 38 ? -13.414 -12.703 -13.523 1 98.44 38 SER B C 1
ATOM 1615 O O . SER B 1 38 ? -12.734 -11.828 -14.062 1 98.44 38 SER B O 1
ATOM 1617 N N . ILE B 1 39 ? -12.969 -13.703 -12.867 1 98.56 39 ILE B N 1
ATOM 1618 C CA . ILE B 1 39 ? -11.531 -13.797 -12.617 1 98.56 39 ILE B CA 1
ATOM 1619 C C . ILE B 1 39 ? -10.797 -14.133 -13.914 1 98.56 39 ILE B C 1
ATOM 1621 O O . ILE B 1 39 ? -9.75 -13.562 -14.203 1 98.56 39 ILE B O 1
ATOM 1625 N N . LYS B 1 40 ? -11.359 -15.023 -14.648 1 98.75 40 LYS B N 1
ATOM 1626 C CA . LYS B 1 40 ? -10.797 -15.375 -15.953 1 98.75 40 LYS B CA 1
ATOM 1627 C C . LYS B 1 40 ? -10.703 -14.141 -16.844 1 98.75 40 LYS B C 1
ATOM 1629 O O . LYS B 1 40 ? -9.664 -13.914 -17.484 1 98.75 40 LYS B O 1
ATOM 1634 N N . GLU B 1 41 ? -11.711 -13.367 -16.922 1 98.75 41 GLU B N 1
ATOM 1635 C CA . GLU B 1 41 ? -11.742 -12.172 -17.75 1 98.75 41 GLU B CA 1
ATOM 1636 C C . GLU B 1 41 ? -10.68 -11.164 -17.312 1 98.75 41 GLU B C 1
ATOM 1638 O O . GLU B 1 41 ? -10.055 -10.508 -18.141 1 98.75 41 GLU B O 1
ATOM 1643 N N . PHE B 1 42 ? -10.555 -11.055 -16.047 1 98.62 42 PHE B N 1
ATOM 1644 C CA . PHE B 1 42 ? -9.523 -10.172 -15.508 1 98.62 42 PHE B CA 1
ATOM 1645 C C . PHE B 1 42 ? -8.141 -10.594 -15.984 1 98.62 42 PHE B C 1
ATOM 1647 O O . PHE B 1 42 ? -7.41 -9.797 -16.578 1 98.62 42 PHE B O 1
ATOM 1654 N N . PHE B 1 43 ? -7.797 -11.875 -15.797 1 98.75 43 PHE B N 1
ATOM 1655 C CA . PHE B 1 43 ? -6.469 -12.352 -16.172 1 98.75 43 PHE B CA 1
ATOM 1656 C C . PHE B 1 43 ? -6.273 -12.281 -17.688 1 98.75 43 PHE B C 1
ATOM 1658 O O . PHE B 1 43 ? -5.164 -12.023 -18.156 1 98.75 43 PHE B O 1
ATOM 1665 N N . GLU B 1 44 ? -7.316 -12.539 -18.406 1 98.75 44 GLU B N 1
ATOM 1666 C CA . GLU B 1 44 ? -7.246 -12.406 -19.859 1 98.75 44 GLU B CA 1
ATOM 1667 C C . GLU B 1 44 ? -6.836 -11 -20.266 1 98.75 44 GLU B C 1
ATOM 1669 O O . GLU B 1 44 ? -6.043 -10.82 -21.188 1 98.75 44 GLU B O 1
ATOM 1674 N N . SER B 1 45 ? -7.328 -10.023 -19.578 1 98.62 45 SER B N 1
ATOM 1675 C CA . SER B 1 45 ? -7.105 -8.625 -19.922 1 98.62 45 SER B CA 1
ATOM 1676 C C . SER B 1 45 ? -5.672 -8.203 -19.625 1 98.62 45 SER B C 1
ATOM 1678 O O . SER B 1 45 ? -5.18 -7.223 -20.188 1 98.62 45 SER B O 1
ATOM 1680 N N . ILE B 1 46 ? -4.965 -8.953 -18.734 1 98.38 46 ILE B N 1
ATOM 1681 C CA . ILE B 1 46 ? -3.664 -8.445 -18.312 1 98.38 46 ILE B CA 1
ATOM 1682 C C . ILE B 1 46 ? -2.566 -9.43 -18.734 1 98.38 46 ILE B C 1
ATOM 1684 O O . ILE B 1 46 ? -1.377 -9.125 -18.594 1 98.38 46 ILE B O 1
ATOM 1688 N N . ILE B 1 47 ? -2.898 -10.562 -19.281 1 98.5 47 ILE B N 1
ATOM 1689 C CA . ILE B 1 47 ? -1.979 -11.68 -19.484 1 98.5 47 ILE B CA 1
ATOM 1690 C C . ILE B 1 47 ? -0.861 -11.266 -20.438 1 98.5 47 ILE B C 1
ATOM 1692 O O . ILE B 1 47 ? 0.263 -11.766 -20.328 1 98.5 47 ILE B O 1
ATOM 1696 N N . ASP B 1 48 ? -1.089 -10.25 -21.312 1 98.12 48 ASP B N 1
ATOM 1697 C CA . ASP B 1 48 ? -0.122 -9.883 -22.344 1 98.12 48 ASP B CA 1
ATOM 1698 C C . ASP B 1 48 ? 0.585 -8.578 -21.984 1 98.12 48 ASP B C 1
ATOM 1700 O O . ASP B 1 48 ? 1.348 -8.031 -22.781 1 98.12 48 ASP B O 1
ATOM 1704 N N . ASN B 1 49 ? 0.268 -8 -20.812 1 97.94 49 ASN B N 1
ATOM 1705 C CA . ASN B 1 49 ? 1.021 -6.84 -20.359 1 97.94 49 ASN B CA 1
ATOM 1706 C C . ASN B 1 49 ? 2.508 -7.152 -20.219 1 97.94 49 ASN B C 1
ATOM 1708 O O . ASN B 1 49 ? 2.889 -8.062 -19.484 1 97.94 49 ASN B O 1
ATOM 1712 N N . PRO B 1 50 ? 3.324 -6.445 -20.891 1 96.62 50 PRO B N 1
ATOM 1713 C CA . PRO B 1 50 ? 4.75 -6.789 -20.906 1 96.62 50 PRO B CA 1
ATOM 1714 C C . PRO B 1 50 ? 5.418 -6.598 -19.547 1 96.62 50 PRO B C 1
ATOM 1716 O O . PRO B 1 50 ? 6.512 -7.117 -19.312 1 96.62 50 PRO B O 1
ATOM 1719 N N . ASN B 1 51 ? 4.828 -5.895 -18.656 1 97.12 51 ASN B N 1
ATOM 1720 C CA . ASN B 1 51 ? 5.395 -5.676 -17.328 1 97.12 51 ASN B CA 1
ATOM 1721 C C . ASN B 1 51 ? 5.027 -6.801 -16.359 1 97.12 51 ASN B C 1
ATOM 1723 O O . ASN B 1 51 ? 5.543 -6.867 -15.25 1 97.12 51 ASN B O 1
ATOM 1727 N N . PHE B 1 52 ? 4.105 -7.656 -16.859 1 98.38 52 PHE B N 1
ATOM 1728 C CA . PHE B 1 52 ? 3.65 -8.75 -16 1 98.38 52 PHE B CA 1
ATOM 1729 C C . PHE B 1 52 ? 4.301 -10.062 -16.406 1 98.38 52 PHE B C 1
ATOM 1731 O O . PHE B 1 52 ? 4.535 -10.305 -17.594 1 98.38 52 PHE B O 1
ATOM 1738 N N . VAL B 1 53 ? 4.609 -10.836 -15.383 1 98.25 53 VAL B N 1
ATOM 1739 C CA . VAL B 1 53 ? 5.105 -12.195 -15.586 1 98.25 53 VAL B CA 1
ATOM 1740 C C . VAL B 1 53 ? 4.285 -13.172 -14.75 1 98.25 53 VAL B C 1
ATOM 1742 O O . VAL B 1 53 ? 4.023 -12.922 -13.57 1 98.25 53 VAL B O 1
ATOM 1745 N N . PHE B 1 54 ? 3.846 -14.211 -15.391 1 98.75 54 PHE B N 1
ATOM 1746 C CA . PHE B 1 54 ? 3.145 -15.289 -14.711 1 98.75 54 PHE B CA 1
ATOM 1747 C C . PHE B 1 54 ? 3.975 -16.562 -14.719 1 98.75 54 PHE B C 1
ATOM 1749 O O . PHE B 1 54 ? 4.297 -17.094 -15.781 1 98.75 54 PHE B O 1
ATOM 1756 N N . LEU B 1 55 ? 4.344 -17 -13.547 1 98.62 55 LEU B N 1
ATOM 1757 C CA . LEU B 1 55 ? 5.098 -18.234 -13.375 1 98.62 55 LEU B CA 1
ATOM 1758 C C . LEU B 1 55 ? 4.18 -19.375 -12.961 1 98.62 55 LEU B C 1
ATOM 1760 O O . LEU B 1 55 ? 3.352 -19.219 -12.062 1 98.62 55 LEU B O 1
ATOM 1764 N N . LEU B 1 56 ? 4.316 -20.469 -13.633 1 98.19 56 LEU B N 1
ATOM 1765 C CA . LEU B 1 56 ? 3.57 -21.688 -13.328 1 98.19 56 LEU B CA 1
ATOM 1766 C C . LEU B 1 56 ? 4.484 -22.75 -12.727 1 98.19 56 LEU B C 1
ATOM 1768 O O . LEU B 1 56 ? 5.562 -23.016 -13.266 1 98.19 56 LEU B O 1
ATOM 1772 N N . ILE B 1 57 ? 4.156 -23.234 -11.602 1 97.62 57 ILE B N 1
ATOM 1773 C CA . ILE B 1 57 ? 4.867 -24.375 -11.023 1 97.62 57 ILE B CA 1
ATOM 1774 C C . ILE B 1 57 ? 4.039 -25.641 -11.195 1 97.62 57 ILE B C 1
ATOM 1776 O O . ILE B 1 57 ? 2.848 -25.656 -10.875 1 97.62 57 ILE B O 1
ATOM 1780 N N . GLU B 1 58 ? 4.66 -26.641 -11.742 1 95.75 58 GLU B N 1
ATOM 1781 C CA . GLU B 1 58 ? 3.977 -27.891 -12.055 1 95.75 58 GLU B CA 1
ATOM 1782 C C . GLU B 1 58 ? 4.812 -29.094 -11.641 1 95.75 58 GLU B C 1
ATOM 1784 O O . GLU B 1 58 ? 6.039 -29.016 -11.555 1 95.75 58 GLU B O 1
ATOM 1789 N N . GLU B 1 59 ? 4.133 -30.094 -11.234 1 92.19 59 GLU B N 1
ATOM 1790 C CA . GLU B 1 59 ? 4.734 -31.406 -11.023 1 92.19 59 GLU B CA 1
ATOM 1791 C C . GLU B 1 59 ? 4.102 -32.438 -11.938 1 92.19 59 GLU B C 1
ATOM 1793 O O . GLU B 1 59 ? 2.891 -32.688 -11.891 1 92.19 59 GLU B O 1
ATOM 1798 N N . LYS B 1 60 ? 4.863 -33.25 -12.719 1 90 60 LYS B N 1
ATOM 1799 C CA . LYS B 1 60 ? 4.391 -34.25 -13.664 1 90 60 LYS B CA 1
ATOM 1800 C C . LYS B 1 60 ? 3.219 -33.719 -14.492 1 90 60 LYS B C 1
ATOM 1802 O O . LYS B 1 60 ? 2.18 -34.375 -14.586 1 90 60 LYS B O 1
ATOM 1807 N N . SER B 1 61 ? 3.277 -32.5 -14.961 1 87.81 61 SER B N 1
ATOM 1808 C CA . SER B 1 61 ? 2.32 -31.812 -15.836 1 87.81 61 SER B CA 1
ATOM 1809 C C . SER B 1 61 ? 1.047 -31.453 -15.086 1 87.81 61 SER B C 1
ATOM 1811 O O . SER B 1 61 ? 0.035 -31.109 -15.695 1 87.81 61 SER B O 1
ATOM 1813 N N . TYR B 1 62 ? 1.159 -31.641 -13.773 1 92.5 62 TYR B N 1
ATOM 1814 C CA . TYR B 1 62 ? 0.057 -31.188 -12.93 1 92.5 62 TYR B CA 1
ATOM 1815 C C . TYR B 1 62 ? 0.337 -29.812 -12.359 1 92.5 62 TYR B C 1
ATOM 1817 O O . TYR B 1 62 ? 1.317 -29.609 -11.633 1 92.5 62 TYR B O 1
ATOM 1825 N N . PRO B 1 63 ? -0.583 -28.828 -12.727 1 95.62 63 PRO B N 1
ATOM 1826 C CA . PRO B 1 63 ? -0.371 -27.484 -12.188 1 95.62 63 PRO B CA 1
ATOM 1827 C C . PRO B 1 63 ? -0.573 -27.422 -10.672 1 95.62 63 PRO B C 1
ATOM 1829 O O . PRO B 1 63 ? -1.602 -27.859 -10.164 1 95.62 63 PRO B O 1
ATOM 1832 N N . LEU B 1 64 ? 0.431 -26.875 -9.977 1 96.38 64 LEU B N 1
ATOM 1833 C CA . LEU B 1 64 ? 0.4 -26.812 -8.516 1 96.38 64 LEU B CA 1
ATOM 1834 C C . LEU B 1 64 ? 0.101 -25.406 -8.023 1 96.38 64 LEU B C 1
ATOM 1836 O O . LEU B 1 64 ? -0.419 -25.219 -6.922 1 96.38 64 LEU B O 1
ATOM 1840 N N . GLY B 1 65 ? 0.467 -24.438 -8.758 1 97.5 65 GLY B N 1
ATOM 1841 C CA . GLY B 1 65 ? 0.313 -23.047 -8.352 1 97.5 65 GLY B CA 1
ATOM 1842 C C . GLY B 1 65 ? 0.94 -22.062 -9.32 1 97.5 65 GLY B C 1
ATOM 1843 O O . GLY B 1 65 ? 1.386 -22.453 -10.406 1 97.5 65 GLY B O 1
ATOM 1844 N N . TYR B 1 66 ? 0.854 -20.766 -8.977 1 98.25 66 TYR B N 1
ATOM 1845 C CA . TYR B 1 66 ? 1.433 -19.75 -9.844 1 98.25 66 TYR B CA 1
ATOM 1846 C C . TYR B 1 66 ? 1.88 -18.531 -9.031 1 98.25 66 TYR B C 1
ATOM 1848 O O . TYR B 1 66 ? 1.538 -18.406 -7.852 1 98.25 66 TYR B O 1
ATOM 1856 N N . ALA B 1 67 ? 2.703 -17.719 -9.602 1 98.5 67 ALA B N 1
ATOM 1857 C CA . ALA B 1 67 ? 3.051 -16.391 -9.117 1 98.5 67 ALA B CA 1
ATOM 1858 C C . ALA B 1 67 ? 2.805 -15.336 -10.195 1 98.5 67 ALA B C 1
ATOM 1860 O O . ALA B 1 67 ? 3.09 -15.562 -11.375 1 98.5 67 ALA B O 1
ATOM 1861 N N . TRP B 1 68 ? 2.232 -14.227 -9.805 1 98.75 68 TRP B N 1
ATOM 1862 C CA . TRP B 1 68 ? 2.025 -13.055 -10.648 1 98.75 68 TRP B CA 1
ATOM 1863 C C . TRP B 1 68 ? 2.887 -11.883 -10.172 1 98.75 68 TRP B C 1
ATOM 1865 O O . TRP B 1 68 ? 2.686 -11.367 -9.07 1 98.75 68 TRP B O 1
ATOM 1875 N N . ILE B 1 69 ? 3.885 -11.5 -11 1 98.62 69 ILE B N 1
ATOM 1876 C CA . ILE B 1 69 ? 4.797 -10.438 -10.594 1 98.62 69 ILE B CA 1
ATOM 1877 C C . ILE B 1 69 ? 4.77 -9.312 -11.625 1 98.62 69 ILE B C 1
ATOM 1879 O O . ILE B 1 69 ? 4.328 -9.508 -12.766 1 98.62 69 ILE B O 1
ATOM 1883 N N . GLU B 1 70 ? 5.203 -8.148 -11.234 1 98.5 70 GLU B N 1
ATOM 1884 C CA . GLU B 1 70 ? 5.223 -6.941 -12.062 1 98.5 70 GLU B CA 1
ATOM 1885 C C . GLU B 1 70 ? 6.562 -6.219 -11.945 1 98.5 70 GLU B C 1
ATOM 1887 O O . GLU B 1 70 ? 7.086 -6.039 -10.844 1 98.5 70 GLU B O 1
ATOM 1892 N N . PHE B 1 71 ? 7.145 -5.855 -13.078 1 97.5 71 PHE B N 1
ATOM 1893 C CA . PHE B 1 71 ? 8.242 -4.891 -13.078 1 97.5 71 PHE B CA 1
ATOM 1894 C C . PHE B 1 71 ? 7.719 -3.475 -12.883 1 97.5 71 PHE B C 1
ATOM 1896 O O . PHE B 1 71 ? 6.988 -2.953 -13.727 1 97.5 71 PHE B O 1
ATOM 1903 N N . ARG B 1 72 ? 8.109 -2.902 -11.766 1 95.5 72 ARG B N 1
ATOM 1904 C CA . ARG B 1 72 ? 7.66 -1.549 -11.461 1 95.5 72 ARG B CA 1
ATOM 1905 C C . ARG B 1 72 ? 8.836 -0.575 -11.43 1 95.5 72 ARG B C 1
ATOM 1907 O O . ARG B 1 72 ? 9.875 -0.865 -10.844 1 95.5 72 ARG B O 1
ATOM 1914 N N . SER B 1 73 ? 8.594 0.512 -12.094 1 94 73 SER B N 1
ATOM 1915 C CA . SER B 1 73 ? 9.523 1.632 -12.031 1 94 73 SER B CA 1
ATOM 1916 C C . SER B 1 73 ? 8.883 2.855 -11.391 1 94 73 SER B C 1
ATOM 1918 O O . SER B 1 73 ? 7.895 3.387 -11.906 1 94 73 SER B O 1
ATOM 1920 N N . TYR B 1 74 ? 9.414 3.209 -10.297 1 93.12 74 TYR B N 1
ATOM 1921 C CA . TYR B 1 74 ? 8.945 4.422 -9.625 1 93.12 74 TYR B CA 1
ATOM 1922 C C . TYR B 1 74 ? 9.828 5.609 -9.977 1 93.12 74 TYR B C 1
ATOM 1924 O O . TYR B 1 74 ? 11.008 5.641 -9.617 1 93.12 74 TYR B O 1
ATOM 1932 N N . PRO B 1 75 ? 9.273 6.539 -10.625 1 95.12 75 PRO B N 1
ATOM 1933 C CA . PRO B 1 75 ? 10.094 7.703 -10.953 1 95.12 75 PRO B CA 1
ATOM 1934 C C . PRO B 1 75 ? 10.414 8.57 -9.734 1 95.12 75 PRO B C 1
ATOM 1936 O O . PRO B 1 75 ? 9.766 8.438 -8.695 1 95.12 75 PRO B O 1
ATOM 1939 N N . GLU B 1 76 ? 11.469 9.32 -9.875 1 96.38 76 GLU B N 1
ATOM 1940 C CA . GLU B 1 76 ? 11.805 10.305 -8.852 1 96.38 76 GLU B CA 1
ATOM 1941 C C . GLU B 1 76 ? 10.664 11.281 -8.625 1 96.38 76 GLU B C 1
ATOM 1943 O O . GLU B 1 76 ? 10 11.703 -9.586 1 96.38 76 GLU B O 1
ATOM 1948 N N . THR B 1 77 ? 10.406 11.641 -7.348 1 97.06 77 THR B N 1
ATOM 1949 C CA . THR B 1 77 ? 9.43 12.664 -6.977 1 97.06 77 THR B CA 1
ATOM 1950 C C . THR B 1 77 ? 10.086 13.758 -6.141 1 97.06 77 THR B C 1
ATOM 1952 O O . THR B 1 77 ? 11.312 13.797 -6.008 1 97.06 77 THR B O 1
ATOM 1955 N N . ALA B 1 78 ? 9.273 14.68 -5.672 1 97.38 78 ALA B N 1
ATOM 1956 C CA . ALA B 1 78 ? 9.789 15.695 -4.758 1 97.38 78 ALA B CA 1
ATOM 1957 C C . ALA B 1 78 ? 10.297 15.055 -3.465 1 97.38 78 ALA B C 1
ATOM 1959 O O . ALA B 1 78 ? 11.156 15.625 -2.783 1 97.38 78 ALA B O 1
ATOM 1960 N N . PHE B 1 79 ? 9.828 13.844 -3.16 1 97.75 79 PHE B N 1
ATOM 1961 C CA . PHE B 1 79 ? 10.07 13.242 -1.853 1 97.75 79 PHE B CA 1
ATOM 1962 C C . PHE B 1 79 ? 11.047 12.078 -1.959 1 97.75 79 PHE B C 1
ATOM 1964 O O . PHE B 1 79 ? 11.812 11.82 -1.028 1 97.75 79 PHE B O 1
ATOM 1971 N N . THR B 1 80 ? 10.984 11.359 -3.148 1 97.19 80 THR B N 1
ATOM 1972 C CA . THR B 1 80 ? 11.648 10.062 -3.176 1 97.19 80 THR B CA 1
ATOM 1973 C C . THR B 1 80 ? 12.578 9.953 -4.387 1 97.19 80 THR B C 1
ATOM 1975 O O . THR B 1 80 ? 12.375 10.641 -5.387 1 97.19 80 THR B O 1
ATOM 1978 N N . LYS B 1 81 ? 13.555 9.008 -4.312 1 96.56 81 LYS B N 1
ATOM 1979 C CA . LYS B 1 81 ? 14.43 8.641 -5.422 1 96.56 81 LYS B CA 1
ATOM 1980 C C . LYS B 1 81 ? 13.75 7.641 -6.352 1 96.56 81 LYS B C 1
ATOM 1982 O O . LYS B 1 81 ? 12.773 6.992 -5.969 1 96.56 81 LYS B O 1
ATOM 1987 N N . SER B 1 82 ? 14.195 7.598 -7.57 1 95.31 82 SER B N 1
ATOM 1988 C CA . SER B 1 82 ? 13.688 6.586 -8.492 1 95.31 82 SER B CA 1
ATOM 1989 C C . SER B 1 82 ? 14.172 5.191 -8.102 1 95.31 82 SER B C 1
ATOM 1991 O O . SER B 1 82 ? 15.297 5.027 -7.629 1 95.31 82 SER B O 1
ATOM 1993 N N . ILE B 1 83 ? 13.328 4.258 -8.266 1 92.75 83 ILE B N 1
ATOM 1994 C CA . ILE B 1 83 ? 13.719 2.891 -7.945 1 92.75 83 ILE B CA 1
ATOM 1995 C C . ILE B 1 83 ? 12.961 1.913 -8.844 1 92.75 83 ILE B C 1
ATOM 1997 O O . ILE B 1 83 ? 11.797 2.137 -9.164 1 92.75 83 ILE B O 1
ATOM 2001 N N . ASP B 1 84 ? 13.633 0.837 -9.234 1 94.5 84 ASP B N 1
ATOM 2002 C CA . ASP B 1 84 ? 13.031 -0.295 -9.938 1 94.5 84 ASP B CA 1
ATOM 2003 C C . ASP B 1 84 ? 12.883 -1.497 -9.008 1 94.5 84 ASP B C 1
ATOM 2005 O O . ASP B 1 84 ? 13.836 -1.888 -8.328 1 94.5 84 ASP B O 1
ATOM 2009 N N . VAL B 1 85 ? 11.672 -2.021 -9.016 1 96.12 85 VAL B N 1
ATOM 2010 C CA . VAL B 1 85 ? 11.461 -3.182 -8.148 1 96.12 85 VAL B CA 1
ATOM 2011 C C . VAL B 1 85 ? 10.633 -4.23 -8.891 1 96.12 85 VAL B C 1
ATOM 2013 O O . VAL B 1 85 ? 10.047 -3.943 -9.93 1 96.12 85 VAL B O 1
ATOM 2016 N N . ILE B 1 86 ? 10.711 -5.438 -8.398 1 98.06 86 ILE B N 1
ATOM 2017 C CA . ILE B 1 86 ? 9.703 -6.441 -8.742 1 98.06 86 ILE B CA 1
ATOM 2018 C C . ILE B 1 86 ? 8.641 -6.496 -7.648 1 98.06 86 ILE B C 1
ATOM 2020 O O . ILE B 1 86 ? 8.961 -6.605 -6.465 1 98.06 86 ILE B O 1
ATOM 2024 N N . TYR B 1 87 ? 7.438 -6.297 -8.07 1 98.25 87 TYR B N 1
ATOM 2025 C CA . TYR B 1 87 ? 6.316 -6.402 -7.145 1 98.25 87 TYR B CA 1
ATOM 2026 C C . TYR B 1 87 ? 5.574 -7.723 -7.336 1 98.25 87 TYR B C 1
ATOM 2028 O O . TYR B 1 87 ? 5.188 -8.062 -8.461 1 98.25 87 TYR B O 1
ATOM 2036 N N . VAL B 1 88 ? 5.422 -8.492 -6.246 1 98.31 88 VAL B N 1
ATOM 2037 C CA . VAL B 1 88 ? 4.672 -9.742 -6.289 1 98.31 88 VAL B CA 1
ATOM 2038 C C . VAL B 1 88 ? 3.205 -9.477 -5.953 1 98.31 88 VAL B C 1
ATOM 2040 O O . VAL B 1 88 ? 2.873 -9.172 -4.805 1 98.31 88 VAL B O 1
ATOM 2043 N N . HIS B 1 89 ? 2.348 -9.656 -6.945 1 97.56 89 HIS B N 1
ATOM 2044 C CA . HIS B 1 89 ? 0.923 -9.422 -6.738 1 97.56 89 HIS B CA 1
ATOM 2045 C C . HIS B 1 89 ? 0.279 -10.594 -5.996 1 97.56 89 HIS B C 1
ATOM 2047 O O . HIS B 1 89 ? -0.563 -10.383 -5.117 1 97.56 89 HIS B O 1
ATOM 2053 N N . GLN B 1 90 ? 0.659 -11.812 -6.406 1 96.38 90 GLN B N 1
ATOM 2054 C CA . GLN B 1 90 ? -0.008 -12.992 -5.871 1 96.38 90 GLN B CA 1
ATOM 2055 C C . GLN B 1 90 ? 0.885 -14.227 -5.977 1 96.38 90 GLN B C 1
ATOM 2057 O O . GLN B 1 90 ? 1.59 -14.406 -6.973 1 96.38 90 GLN B O 1
ATOM 2062 N N . ILE B 1 91 ? 0.83 -14.992 -5.016 1 96.06 91 ILE B N 1
ATOM 2063 C CA . ILE B 1 91 ? 1.283 -16.375 -5.055 1 96.06 91 ILE B CA 1
ATOM 2064 C C . ILE B 1 91 ? 0.152 -17.297 -4.609 1 96.06 91 ILE B C 1
ATOM 2066 O O . ILE B 1 91 ? -0.463 -17.078 -3.564 1 96.06 91 ILE B O 1
ATOM 2070 N N . SER B 1 92 ? -0.197 -18.203 -5.469 1 96.12 92 SER B N 1
ATOM 2071 C CA . SER B 1 92 ? -1.253 -19.156 -5.164 1 96.12 92 SER B CA 1
ATOM 2072 C C . SER B 1 92 ? -0.763 -20.594 -5.336 1 96.12 92 SER B C 1
ATOM 2074 O O . SER B 1 92 ? -0.251 -20.953 -6.395 1 96.12 92 SER B O 1
ATOM 2076 N N . ILE B 1 93 ? -0.831 -21.328 -4.285 1 94.5 93 ILE B N 1
ATOM 2077 C CA . ILE B 1 93 ? -0.547 -22.766 -4.293 1 94.5 93 ILE B CA 1
ATOM 2078 C C . ILE B 1 93 ? -1.813 -23.547 -3.945 1 94.5 93 ILE B C 1
ATOM 2080 O O . ILE B 1 93 ? -2.527 -23.188 -3.002 1 94.5 93 ILE B O 1
ATOM 2084 N N . ASN B 1 94 ? -2.021 -24.516 -4.711 1 91.81 94 ASN B N 1
ATOM 2085 C CA . ASN B 1 94 ? -3.168 -25.375 -4.418 1 91.81 94 ASN B CA 1
ATOM 2086 C C . ASN B 1 94 ? -3.154 -25.844 -2.967 1 91.81 94 ASN B C 1
ATOM 2088 O O . ASN B 1 94 ? -2.1 -26.188 -2.434 1 91.81 94 ASN B O 1
ATOM 2092 N N . SER B 1 95 ? -4.332 -25.906 -2.42 1 83.31 95 SER B N 1
ATOM 2093 C CA . SER B 1 95 ? -4.477 -26.234 -1.007 1 83.31 95 SER B CA 1
ATOM 2094 C C . SER B 1 95 ? -3.883 -27.609 -0.693 1 83.31 95 SER B C 1
ATOM 2096 O O . SER B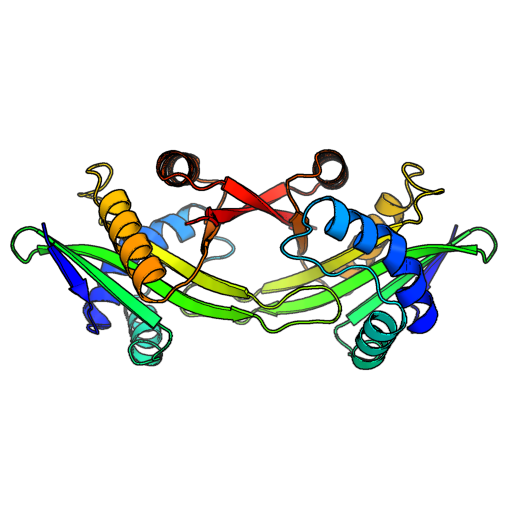 1 95 ? -3.275 -27.797 0.362 1 83.31 95 SER B O 1
ATOM 2098 N N . ILE B 1 96 ? -3.939 -28.484 -1.608 1 80.62 96 ILE B N 1
ATOM 2099 C CA . ILE B 1 96 ? -3.5 -29.859 -1.394 1 80.62 96 ILE B CA 1
ATOM 2100 C C . ILE B 1 96 ? -1.975 -29.938 -1.454 1 80.62 96 ILE B C 1
ATOM 2102 O O . ILE B 1 96 ? -1.371 -30.891 -0.973 1 80.62 96 ILE B O 1
ATOM 2106 N N . SER B 1 97 ? -1.393 -28.938 -1.897 1 79.94 97 SER B N 1
ATOM 2107 C CA . SER B 1 97 ? 0.047 -28.953 -2.141 1 79.94 97 SER B CA 1
ATOM 2108 C C . SER B 1 97 ? 0.762 -27.922 -1.263 1 79.94 97 SER B C 1
ATOM 2110 O O . SER B 1 97 ? 1.946 -27.641 -1.465 1 79.94 97 SER B O 1
ATOM 2112 N N . ARG B 1 98 ? 0.077 -27.516 -0.33 1 77.94 98 ARG B N 1
ATOM 2113 C CA . ARG B 1 98 ? 0.669 -26.484 0.522 1 77.94 98 ARG B CA 1
ATOM 2114 C C . ARG B 1 98 ? 1.633 -27.094 1.531 1 77.94 98 ARG B C 1
ATOM 2116 O O . ARG B 1 98 ? 1.614 -28.312 1.755 1 77.94 98 ARG B O 1
ATOM 2123 N N . ASN B 1 99 ? 2.582 -26.25 1.915 1 78.62 99 ASN B N 1
ATOM 2124 C CA . ASN B 1 99 ? 3.576 -26.594 2.924 1 78.62 99 ASN B CA 1
ATOM 2125 C C . ASN B 1 99 ? 4.562 -27.641 2.404 1 78.62 99 ASN B C 1
ATOM 2127 O O . ASN B 1 99 ? 5.02 -28.5 3.162 1 78.62 99 ASN B O 1
ATOM 2131 N N . LYS B 1 100 ? 4.695 -27.656 1.086 1 85.25 100 LYS B N 1
ATOM 2132 C CA . LYS B 1 100 ? 5.652 -28.578 0.468 1 85.25 100 LYS B CA 1
ATOM 2133 C C . LYS B 1 100 ? 6.84 -27.812 -0.116 1 85.25 100 LYS B C 1
ATOM 2135 O O . LYS B 1 100 ? 7.668 -28.391 -0.823 1 85.25 100 LYS B O 1
ATOM 2140 N N . GLY B 1 101 ? 6.828 -26.531 0.119 1 90.81 101 GLY B N 1
ATOM 2141 C CA . GLY B 1 101 ? 7.965 -25.734 -0.296 1 90.81 101 GLY B CA 1
ATOM 2142 C C . GLY B 1 101 ? 7.789 -25.109 -1.671 1 90.81 101 GLY B C 1
ATOM 2143 O O . GLY B 1 101 ? 8.695 -24.453 -2.186 1 90.81 101 GLY B O 1
ATOM 2144 N N . PHE B 1 102 ? 6.664 -25.297 -2.289 1 93.56 102 PHE B N 1
ATOM 2145 C CA . PHE B 1 102 ? 6.438 -24.828 -3.648 1 93.56 102 PHE B CA 1
ATOM 2146 C C . PHE B 1 102 ? 6.41 -23.297 -3.688 1 93.56 102 PHE B C 1
ATOM 2148 O O . PHE B 1 102 ? 6.902 -22.688 -4.641 1 93.56 102 PHE B O 1
ATOM 2155 N N . GLY B 1 103 ? 5.871 -22.688 -2.658 1 95 103 GLY B N 1
ATOM 2156 C CA . GLY B 1 103 ? 5.91 -21.234 -2.562 1 95 103 GLY B CA 1
ATOM 2157 C C . GLY B 1 103 ? 7.32 -20.688 -2.537 1 95 103 GLY B C 1
ATOM 2158 O O . GLY B 1 103 ? 7.625 -19.703 -3.232 1 95 103 GLY B O 1
ATOM 2159 N N . SER B 1 104 ? 8.125 -21.375 -1.78 1 95.69 104 SER B N 1
ATOM 2160 C CA . SER B 1 104 ? 9.516 -20.953 -1.654 1 95.69 104 SER B CA 1
ATOM 2161 C C . SER B 1 104 ? 10.258 -21.109 -2.979 1 95.69 104 SER B C 1
ATOM 2163 O O . SER B 1 104 ? 11.109 -20.281 -3.318 1 95.69 104 SER B O 1
ATOM 2165 N N . LEU B 1 105 ? 9.922 -22.125 -3.68 1 96.25 105 LEU B N 1
ATOM 2166 C CA . LEU B 1 105 ? 10.539 -22.328 -4.984 1 96.25 105 LEU B CA 1
ATOM 2167 C C . LEU B 1 105 ? 10.164 -21.219 -5.953 1 96.25 105 LEU B C 1
ATOM 2169 O O . LEU B 1 105 ? 11.008 -20.75 -6.719 1 96.25 105 LEU B O 1
ATOM 2173 N N . LEU B 1 106 ? 8.93 -20.781 -5.906 1 97.44 106 LEU B N 1
ATOM 2174 C CA . LEU B 1 106 ? 8.5 -19.656 -6.734 1 97.44 106 LEU B CA 1
ATOM 2175 C C . LEU B 1 106 ? 9.25 -18.375 -6.359 1 97.44 106 LEU B C 1
ATOM 2177 O O . LEU B 1 106 ? 9.703 -17.641 -7.234 1 97.44 106 LEU B O 1
ATOM 2181 N N . MET B 1 107 ? 9.445 -18.188 -5.059 1 96.94 107 MET B N 1
ATOM 2182 C CA . MET B 1 107 ? 10.148 -16.984 -4.582 1 96.94 107 MET B CA 1
ATOM 2183 C C . MET B 1 107 ? 11.594 -16.984 -5.062 1 96.94 107 MET B C 1
ATOM 2185 O O . MET B 1 107 ? 12.117 -15.938 -5.445 1 96.94 107 MET B O 1
ATOM 2189 N N . LEU B 1 108 ? 12.188 -18.125 -5.051 1 96.31 108 LEU B N 1
ATOM 2190 C CA . LEU B 1 108 ? 13.562 -18.234 -5.539 1 96.31 108 LEU B CA 1
ATOM 2191 C C . LEU B 1 108 ? 13.641 -17.906 -7.027 1 96.31 108 LEU B C 1
ATOM 2193 O O . LEU B 1 108 ? 14.578 -17.25 -7.473 1 96.31 108 LEU B O 1
ATOM 2197 N N . GLU B 1 109 ? 12.68 -18.422 -7.742 1 97.44 109 GLU B N 1
ATOM 2198 C CA . GLU B 1 109 ? 12.648 -18.109 -9.172 1 97.44 109 GLU B CA 1
ATOM 2199 C C . GLU B 1 109 ? 12.477 -16.625 -9.414 1 97.44 109 GLU B C 1
ATOM 2201 O O . GLU B 1 109 ? 13.102 -16.062 -10.32 1 97.44 109 GLU B O 1
ATOM 2206 N N . ILE B 1 110 ? 11.641 -15.953 -8.648 1 97.75 110 ILE B N 1
ATOM 2207 C CA . ILE B 1 110 ? 11.414 -14.516 -8.75 1 97.75 110 ILE B CA 1
ATOM 2208 C C . ILE B 1 110 ? 12.711 -13.773 -8.461 1 97.75 110 ILE B C 1
ATOM 2210 O O . ILE B 1 110 ? 13.039 -12.789 -9.133 1 97.75 110 ILE B O 1
ATOM 2214 N N . GLU B 1 111 ? 13.461 -14.227 -7.477 1 96.81 111 GLU B N 1
ATOM 2215 C CA . GLU B 1 111 ? 14.75 -13.617 -7.164 1 96.81 111 GLU B CA 1
ATOM 2216 C C . GLU B 1 111 ? 15.719 -13.727 -8.336 1 96.81 111 GLU B C 1
ATOM 2218 O O . GLU B 1 111 ? 16.453 -12.781 -8.633 1 96.81 111 GLU B O 1
ATOM 2223 N N . LYS B 1 112 ? 15.703 -14.859 -8.969 1 96.44 112 LYS B N 1
ATOM 2224 C CA . LYS B 1 112 ? 16.531 -15.047 -10.148 1 96.44 112 LYS B CA 1
ATOM 2225 C C . LYS B 1 112 ? 16.156 -14.055 -11.258 1 96.44 112 LYS B C 1
ATOM 2227 O O . LYS B 1 112 ? 17.031 -13.461 -11.883 1 96.44 112 LYS B O 1
ATOM 2232 N N . ILE B 1 113 ? 14.883 -13.93 -11.438 1 96.62 113 ILE B N 1
ATOM 2233 C CA . ILE B 1 113 ? 14.383 -13 -12.445 1 96.62 113 ILE B CA 1
ATOM 2234 C C . ILE B 1 113 ? 14.812 -11.578 -12.102 1 96.62 113 ILE B C 1
ATOM 2236 O O . ILE B 1 113 ? 15.242 -10.828 -12.977 1 96.62 113 ILE B O 1
ATOM 2240 N N . ALA B 1 114 ? 14.656 -11.227 -10.859 1 95.88 114 ALA B N 1
ATOM 2241 C CA . ALA B 1 114 ? 15.039 -9.891 -10.406 1 95.88 114 ALA B CA 1
ATOM 2242 C C . ALA B 1 114 ? 16.516 -9.609 -10.695 1 95.88 114 ALA B C 1
ATOM 2244 O O . ALA B 1 114 ? 16.859 -8.539 -11.195 1 95.88 114 ALA B O 1
ATOM 2245 N N . LYS B 1 115 ? 17.344 -10.539 -10.43 1 93.94 115 LYS B N 1
ATOM 2246 C CA . LYS B 1 115 ? 18.781 -10.406 -10.672 1 93.94 115 LYS B CA 1
ATOM 2247 C C . LYS B 1 115 ? 19.078 -10.266 -12.156 1 93.94 115 LYS B C 1
ATOM 2249 O O . LYS B 1 115 ? 19.922 -9.469 -12.555 1 93.94 115 LYS B O 1
ATOM 2254 N N . GLN B 1 116 ? 18.391 -10.984 -12.891 1 93.19 116 GLN B N 1
ATOM 2255 C CA . GLN B 1 116 ? 18.578 -10.961 -14.336 1 93.19 116 GLN B CA 1
ATOM 2256 C C . GLN B 1 116 ? 18.25 -9.586 -14.906 1 93.19 116 GLN B C 1
ATOM 2258 O O . GLN B 1 116 ? 18.891 -9.133 -15.859 1 93.19 116 GLN B O 1
ATOM 2263 N N . TYR B 1 117 ? 17.312 -8.891 -14.312 1 91.25 117 TYR B N 1
ATOM 2264 C CA . TYR B 1 117 ? 16.875 -7.594 -14.82 1 91.25 117 TYR B CA 1
ATOM 2265 C C . TYR B 1 117 ? 17.516 -6.457 -14.031 1 91.25 117 TYR B C 1
ATOM 2267 O O . TYR B 1 117 ? 17.094 -5.305 -14.148 1 91.25 117 TYR B O 1
ATOM 2275 N N . SER B 1 118 ? 18.422 -6.73 -13.117 1 91.12 118 SER B N 1
ATOM 2276 C CA . SER B 1 118 ? 19.203 -5.77 -12.328 1 91.12 118 SER B CA 1
ATOM 2277 C C . SER B 1 118 ? 18.281 -4.941 -11.43 1 91.12 118 SER B C 1
ATOM 2279 O O . SER B 1 118 ? 18.453 -3.723 -11.328 1 91.12 118 SER B O 1
ATOM 2281 N N . VAL B 1 119 ? 17.266 -5.594 -11.031 1 92.38 119 VAL B N 1
ATOM 2282 C CA . VAL B 1 119 ? 16.391 -4.98 -10.031 1 92.38 119 VAL B CA 1
ATOM 2283 C C . VAL B 1 119 ? 16.906 -5.305 -8.633 1 92.38 119 VAL B C 1
ATOM 2285 O O . VAL B 1 119 ? 17.281 -6.441 -8.352 1 92.38 119 VAL B O 1
ATOM 2288 N N . SER B 1 120 ? 16.906 -4.277 -7.793 1 86.44 120 SER B N 1
ATOM 2289 C CA . SER B 1 120 ? 17.641 -4.398 -6.539 1 86.44 120 SER B CA 1
ATOM 2290 C C . SER B 1 120 ? 16.734 -4.887 -5.414 1 86.44 120 SER B C 1
ATOM 2292 O O . SER B 1 120 ? 17.219 -5.27 -4.344 1 86.44 120 SER B O 1
ATOM 2294 N N . SER B 1 121 ? 15.406 -4.969 -5.684 1 95 121 SER B N 1
ATOM 2295 C CA . SER B 1 121 ? 14.555 -5.371 -4.566 1 95 121 SER B CA 1
ATOM 2296 C C . SER B 1 121 ? 13.25 -5.996 -5.059 1 95 121 SER B C 1
ATOM 2298 O O . SER B 1 121 ? 12.812 -5.723 -6.18 1 95 121 SER B O 1
ATOM 2300 N N . ILE B 1 122 ? 12.727 -6.883 -4.262 1 97.75 122 ILE B N 1
ATOM 2301 C CA . ILE B 1 122 ? 11.406 -7.48 -4.434 1 97.75 122 ILE B CA 1
ATOM 2302 C C . ILE B 1 122 ? 10.477 -7 -3.324 1 97.75 122 ILE B C 1
ATOM 2304 O O . ILE B 1 122 ? 10.859 -6.973 -2.152 1 97.75 122 ILE B O 1
ATOM 2308 N N . GLU B 1 123 ? 9.289 -6.547 -3.717 1 97.25 123 GLU B N 1
ATOM 2309 C CA . GLU B 1 123 ? 8.32 -6.055 -2.742 1 97.25 123 GLU B CA 1
ATOM 2310 C C . GLU B 1 123 ? 6.977 -6.754 -2.9 1 97.25 123 GLU B C 1
ATOM 2312 O O . GLU B 1 123 ? 6.664 -7.27 -3.977 1 97.25 123 GLU B O 1
ATOM 2317 N N . LEU B 1 124 ? 6.266 -6.809 -1.855 1 97.19 124 LEU B N 1
ATOM 2318 C CA . LEU B 1 124 ? 4.891 -7.293 -1.856 1 97.19 124 LEU B CA 1
ATOM 2319 C C . LEU B 1 124 ? 4.168 -6.883 -0.579 1 97.19 124 LEU B C 1
ATOM 2321 O O . LEU B 1 124 ? 4.781 -6.328 0.336 1 97.19 124 LEU B O 1
ATOM 2325 N N . ASP B 1 125 ? 2.93 -7.043 -0.596 1 94.88 125 ASP B N 1
ATOM 2326 C CA . ASP B 1 125 ? 2.164 -6.906 0.639 1 94.88 125 ASP B CA 1
ATOM 2327 C C . ASP B 1 125 ? 1.192 -8.07 0.814 1 94.88 125 ASP B C 1
ATOM 2329 O O . ASP B 1 125 ? 0.837 -8.742 -0.158 1 94.88 125 ASP B O 1
ATOM 2333 N N . TYR B 1 126 ? 0.878 -8.367 2.027 1 92.69 126 TYR B N 1
ATOM 2334 C CA . TYR B 1 126 ? -0.067 -9.438 2.338 1 92.69 126 TYR B CA 1
ATOM 2335 C C . TYR B 1 126 ? -1.012 -9.023 3.459 1 92.69 126 TYR B C 1
ATOM 2337 O O . TYR B 1 126 ? -0.745 -8.055 4.176 1 92.69 126 TYR B O 1
ATOM 2345 N N . TRP B 1 127 ? -2.076 -9.742 3.531 1 88.62 127 TRP B N 1
ATOM 2346 C CA . TRP B 1 127 ? -3.09 -9.484 4.551 1 88.62 127 TRP B CA 1
ATOM 2347 C C . TRP B 1 127 ? -2.662 -10.062 5.898 1 88.62 127 TRP B C 1
ATOM 2349 O O . TRP B 1 127 ? -2.307 -11.242 5.992 1 88.62 127 TRP B O 1
ATOM 2359 N N . ALA B 1 128 ? -2.648 -9.266 6.938 1 79.5 128 ALA B N 1
ATOM 2360 C CA . ALA B 1 128 ? -1.977 -9.477 8.219 1 79.5 128 ALA B CA 1
ATOM 2361 C C . ALA B 1 128 ? -2.674 -10.562 9.031 1 79.5 128 ALA B C 1
ATOM 2363 O O . ALA B 1 128 ? -2.068 -11.164 9.922 1 79.5 128 ALA B O 1
ATOM 2364 N N . ALA B 1 129 ? -3.881 -10.852 8.898 1 76.62 129 ALA B N 1
ATOM 2365 C CA . ALA B 1 129 ? -4.586 -11.828 9.719 1 76.62 129 ALA B CA 1
ATOM 2366 C C . ALA B 1 129 ? -4.082 -13.242 9.445 1 76.62 129 ALA B C 1
ATOM 2368 O O . ALA B 1 129 ? -4.434 -14.188 10.156 1 76.62 129 ALA B O 1
ATOM 2369 N N . ASN B 1 130 ? -3.127 -13.328 8.656 1 76.81 130 ASN B N 1
ATOM 2370 C CA . ASN B 1 130 ? -2.637 -14.648 8.289 1 76.81 130 ASN B CA 1
ATOM 2371 C C . ASN B 1 130 ? -1.219 -14.891 8.805 1 76.81 130 ASN B C 1
ATOM 2373 O O . ASN B 1 130 ? -0.246 -14.594 8.109 1 76.81 130 ASN B O 1
ATOM 2377 N N . GLN B 1 131 ? -1.059 -15.391 9.984 1 83.56 131 GLN B N 1
ATOM 2378 C CA . GLN B 1 131 ? 0.243 -15.625 10.602 1 83.56 131 GLN B CA 1
ATOM 2379 C C . GLN B 1 131 ? 1.103 -16.547 9.742 1 83.56 131 GLN B C 1
ATOM 2381 O O . GLN B 1 131 ? 2.324 -16.391 9.688 1 83.56 131 GLN B O 1
ATOM 2386 N N . LYS B 1 132 ? 0.494 -17.453 9.078 1 85.38 132 LYS B N 1
ATOM 2387 C CA . LYS B 1 132 ? 1.21 -18.391 8.219 1 85.38 132 LYS B CA 1
ATOM 2388 C C . LYS B 1 132 ? 1.891 -17.656 7.062 1 85.38 132 LYS B C 1
ATOM 2390 O O . LYS B 1 132 ? 3.02 -17.984 6.691 1 85.38 132 LYS B O 1
ATOM 2395 N N . VAL B 1 133 ? 1.184 -16.688 6.594 1 88.88 133 VAL B N 1
ATOM 2396 C CA . VAL B 1 133 ? 1.727 -15.906 5.484 1 88.88 133 VAL B CA 1
ATOM 2397 C C . VAL B 1 133 ? 2.908 -15.07 5.969 1 88.88 133 VAL B C 1
ATOM 2399 O O . VAL B 1 133 ? 3.941 -14.992 5.297 1 88.88 133 VAL B O 1
ATOM 2402 N N . ARG B 1 134 ? 2.785 -14.547 7.121 1 90.81 134 ARG B N 1
ATOM 2403 C CA . ARG B 1 134 ? 3.879 -13.773 7.703 1 90.81 134 ARG B CA 1
ATOM 2404 C C . ARG B 1 134 ? 5.125 -14.633 7.875 1 90.81 134 ARG B C 1
ATOM 2406 O O . ARG B 1 134 ? 6.227 -14.227 7.496 1 90.81 134 ARG B O 1
ATOM 2413 N N . ASP B 1 135 ? 4.969 -15.773 8.438 1 92.12 135 ASP B N 1
ATOM 2414 C CA . ASP B 1 135 ? 6.078 -16.703 8.664 1 92.12 135 ASP B CA 1
ATOM 2415 C C . ASP B 1 135 ? 6.727 -17.125 7.348 1 92.12 135 ASP B C 1
ATOM 2417 O O . ASP B 1 135 ? 7.945 -17.266 7.266 1 92.12 135 ASP B O 1
ATOM 2421 N N . PHE B 1 136 ? 5.91 -17.344 6.383 1 93.31 136 PHE B N 1
ATOM 2422 C CA . PHE B 1 136 ? 6.379 -17.75 5.062 1 93.31 136 PHE B CA 1
ATOM 2423 C C . PHE B 1 136 ? 7.344 -16.719 4.488 1 93.31 136 PHE B C 1
ATOM 2425 O O . PHE B 1 136 ? 8.445 -17.062 4.055 1 93.31 136 PHE B O 1
ATOM 2432 N N . TYR B 1 137 ? 7.016 -15.422 4.559 1 94.56 137 TYR B N 1
ATOM 2433 C CA . TYR B 1 137 ? 7.852 -14.398 3.951 1 94.56 137 TYR B CA 1
ATOM 2434 C C . TYR B 1 137 ? 9.055 -14.086 4.828 1 94.56 137 TYR B C 1
ATOM 2436 O O . TYR B 1 137 ? 10.148 -13.797 4.32 1 94.56 137 TYR B O 1
ATOM 2444 N N . LYS B 1 138 ? 8.797 -14.18 6.121 1 93.75 138 LYS B N 1
ATOM 2445 C CA . LYS B 1 138 ? 9.93 -14.031 7.027 1 93.75 138 LYS B CA 1
ATOM 2446 C C . LYS B 1 138 ? 10.992 -15.094 6.758 1 93.75 138 LYS B C 1
ATOM 2448 O O . LYS B 1 138 ? 12.18 -14.781 6.652 1 93.75 138 LYS B O 1
ATOM 2453 N N . LYS B 1 139 ? 10.586 -16.328 6.551 1 93.31 139 LYS B N 1
ATOM 2454 C CA . LYS B 1 139 ? 11.484 -17.453 6.281 1 93.31 139 LYS B CA 1
ATOM 2455 C C . LYS B 1 139 ? 12.219 -17.266 4.957 1 93.31 139 LYS B C 1
ATOM 2457 O O . LYS B 1 139 ? 13.367 -17.688 4.812 1 93.31 139 LYS B O 1
ATOM 2462 N N . ASN B 1 140 ? 11.57 -16.594 4.051 1 94.81 140 ASN B N 1
ATOM 2463 C CA . ASN B 1 140 ? 12.164 -16.391 2.732 1 94.81 140 ASN B CA 1
ATOM 2464 C C . ASN B 1 140 ? 12.992 -15.109 2.678 1 94.81 140 ASN B C 1
ATOM 2466 O O . ASN B 1 140 ? 13.398 -14.672 1.601 1 94.81 140 ASN B O 1
ATOM 2470 N N . GLY B 1 141 ? 13.18 -14.406 3.824 1 95.19 141 GLY B N 1
ATOM 2471 C CA . GLY B 1 141 ? 14.148 -13.32 3.92 1 95.19 141 GLY B CA 1
ATOM 2472 C C . GLY B 1 141 ? 13.523 -11.945 3.727 1 95.19 141 GLY B C 1
ATOM 2473 O O . GLY B 1 141 ? 14.227 -10.969 3.494 1 95.19 141 GLY B O 1
ATOM 2474 N N . TYR B 1 142 ? 12.234 -11.898 3.818 1 95.69 142 TYR B N 1
ATOM 2475 C CA . TYR B 1 142 ? 11.562 -10.617 3.65 1 95.69 142 TYR B CA 1
ATOM 2476 C C . TYR B 1 142 ? 11.398 -9.906 4.988 1 95.69 142 TYR B C 1
ATOM 2478 O O . TYR B 1 142 ? 11.164 -10.547 6.016 1 95.69 142 TYR B O 1
ATOM 2486 N N . GLN B 1 143 ? 11.562 -8.531 4.883 1 93.31 143 GLN B N 1
ATOM 2487 C CA . GLN B 1 143 ? 11.422 -7.699 6.074 1 93.31 143 GLN B CA 1
ATOM 2488 C C . GLN B 1 143 ? 10.289 -6.688 5.902 1 93.31 143 GLN B C 1
ATOM 2490 O O . GLN B 1 143 ? 10.094 -6.152 4.809 1 93.31 143 GLN B O 1
ATOM 2495 N N . ILE B 1 144 ? 9.641 -6.371 7.047 1 91.44 144 ILE B N 1
ATOM 2496 C CA . ILE B 1 144 ? 8.555 -5.402 7.008 1 91.44 144 ILE B CA 1
ATOM 2497 C C . ILE B 1 144 ? 9.109 -3.998 6.809 1 91.44 144 ILE B C 1
ATOM 2499 O O . ILE B 1 144 ? 10.062 -3.6 7.484 1 91.44 144 ILE B O 1
ATOM 2503 N N . ASN B 1 145 ? 8.602 -3.268 5.871 1 90 145 ASN B N 1
ATOM 2504 C CA . ASN B 1 145 ? 9.031 -1.88 5.715 1 90 145 ASN B CA 1
ATOM 2505 C C . ASN B 1 145 ? 7.883 -0.909 5.984 1 90 145 ASN B C 1
ATOM 2507 O O . ASN B 1 145 ? 8.102 0.183 6.512 1 90 145 ASN B O 1
ATOM 2511 N N . ARG B 1 146 ? 6.664 -1.292 5.637 1 93.56 146 ARG B N 1
ATOM 2512 C CA . ARG B 1 146 ? 5.496 -0.451 5.891 1 93.56 146 ARG B CA 1
ATOM 2513 C C . ARG B 1 146 ? 4.344 -1.271 6.461 1 93.56 146 ARG B C 1
ATOM 2515 O O . ARG B 1 146 ? 4.219 -2.461 6.172 1 93.56 146 ARG B O 1
ATOM 2522 N N . GLU B 1 147 ? 3.568 -0.619 7.246 1 93.69 147 GLU B N 1
ATOM 2523 C CA . GLU B 1 147 ? 2.355 -1.218 7.797 1 93.69 147 GLU B CA 1
ATOM 2524 C C . GLU B 1 147 ? 1.118 -0.412 7.41 1 93.69 147 GLU B C 1
ATOM 2526 O O . GLU B 1 147 ? 1.082 0.806 7.594 1 93.69 147 GLU B O 1
ATOM 2531 N N . TYR B 1 148 ? 0.184 -1.099 6.789 1 94.44 148 TYR B N 1
ATOM 2532 C CA . TYR B 1 148 ? -1.097 -0.502 6.426 1 94.44 148 TYR B CA 1
ATOM 2533 C C . TYR B 1 148 ? -2.127 -0.711 7.531 1 94.44 148 TYR B C 1
ATOM 2535 O O . TYR B 1 148 ? -2.348 -1.84 7.977 1 94.44 148 TYR B O 1
ATOM 2543 N N . VAL B 1 149 ? -2.76 0.437 7.969 1 94.81 149 VAL B N 1
ATOM 2544 C CA . VAL B 1 149 ? -3.689 0.36 9.094 1 94.81 149 VAL B CA 1
ATOM 2545 C C . VAL B 1 149 ? -5.02 1.001 8.703 1 94.81 149 VAL B C 1
ATOM 2547 O O . VAL B 1 149 ? -5.098 1.746 7.723 1 94.81 149 VAL B O 1
ATOM 2550 N N . TYR B 1 150 ? -6.023 0.591 9.445 1 95.06 150 TYR B N 1
ATOM 2551 C CA . TYR B 1 150 ? -7.359 1.125 9.195 1 95.06 150 TYR B CA 1
ATOM 2552 C C . TYR B 1 150 ? -8.141 1.253 10.5 1 95.06 150 TYR B C 1
ATOM 2554 O O . TYR B 1 150 ? -7.781 0.651 11.516 1 95.06 150 TYR B O 1
ATOM 2562 N N . LYS B 1 151 ? -9.094 2.146 10.523 1 95.38 151 LYS B N 1
ATOM 2563 C CA . LYS B 1 151 ? -10.078 2.309 11.594 1 95.38 151 LYS B CA 1
ATOM 2564 C C . LYS B 1 151 ? -11.492 2.381 11.031 1 95.38 151 LYS B C 1
ATOM 2566 O O . LYS B 1 151 ? -11.789 3.236 10.195 1 95.38 151 LYS B O 1
ATOM 2571 N N . ASN B 1 152 ? -12.297 1.408 11.414 1 90.75 152 ASN B N 1
ATOM 2572 C CA . ASN B 1 152 ? -13.711 1.482 11.078 1 90.75 152 ASN B CA 1
ATOM 2573 C C . ASN B 1 152 ? -14.445 2.5 11.953 1 90.75 152 ASN B C 1
ATOM 2575 O O . ASN B 1 152 ? -14.18 2.6 13.148 1 90.75 152 ASN B O 1
ATOM 2579 N N . LEU B 1 153 ? -15.258 3.277 11.266 1 88.38 153 LEU B N 1
ATOM 2580 C CA . LEU B 1 153 ? -15.969 4.332 11.984 1 88.38 153 LEU B CA 1
ATOM 2581 C C . LEU B 1 153 ? -17.391 3.906 12.305 1 88.38 153 LEU B C 1
ATOM 2583 O O . LEU B 1 153 ? -18 3.141 11.547 1 88.38 153 LEU B O 1
#

Nearest PDB structures (foldseek):
  4f6a-assembly1_B  TM=9.389E-01  e=2.577E-12  Halalkalibacterium halodurans C-125
  4e0a-assembly1_B  TM=9.359E-01  e=1.202E-11  Halalkalibacterium halodurans C-125
  3mgd-assembly2_B  TM=7.495E-01  e=4.729E-09  Clostridium acetobutylicum
  1qsm-assembly1_D  TM=7.031E-01  e=5.773E-07  Saccharomyces cerevisiae
  3juw-assembly1_A  TM=6.182E-01  e=1.245E-02  Bordetella pertussis

Organism: NCBI:txid1808955

Radius of gyration: 21.36 Å; Cα contacts (8 Å, |Δi|>4): 572; chains: 2; bounding box: 40×66×45 Å